Protein AF-R5BMC4-F1 (afdb_monomer)

Mean predicted aligned error: 9.0 Å

pLDDT: mean 84.29, std 10.19, range [56.25, 96.31]

Foldseek 3Di:
DCCVQQVQVVVVHDPVRVVVVVVVVCVVCVVCLVLLLVLVVLLVDDSVVRSVCQCVVQVVVCVCCCRVVSHNDRDGDDNLVSNCLRVCVCQVVVDRSVVSVVVVVVVVVVVVVCVVVVVVVVVVVPDDPVNVVVVVVVSVVSVVVVLCVVLQQKDWAFPDDPVRVVVCVVVVNSDDGPPVRGDTDGGDCPDPSNVVVVVVVVVVVVCVVVVD

Radius of gyration: 21.78 Å; Cα contacts (8 Å, |Δi|>4): 155; chains: 1; bounding box: 42×46×70 Å

Secondary structure (DSSP, 8-state):
-HHHHH-TTTTT--HHHHHHHHHHHHHHHTTHHHHHHHHHHHTT--HHHHHHHHHHHHHHHHHHIIIII---------HHHHHIIIIIIIIIT---HHHHHHHHHHHHHHHHHHHHTSHHHHHHHHS-HHHHHHHHHHHHHHHHHHHHHHTTSEEEEE---HHHHHHHHHTTT-----TTTEEEEE--TTSHHHHHHHHHHHHHHHHHHTT-

Sequence (212 aa):
MLEKLFALSERNTTVKGEIIAGLTTFITMAYILFLAPNLLSIAGMDKDAVLIATALGGGIVTIAMGLLVNYPICLAPGVGLLAFYTFTVVLGMGVAWQTALGAVFISGIVFLILTLTTVRQHIVEGIPASMKIAITVGIGLFITIIGLKLSGLMAITLSLSPDSLAQVIATKGHSTPGSSETILTLGNLMDPQVALALFGLVFTALLMARNV

Structure (mmCIF, N/CA/C/O backbone):
data_AF-R5BMC4-F1
#
_entry.id   AF-R5BMC4-F1
#
loop_
_atom_site.group_PDB
_atom_site.id
_atom_site.type_symbol
_atom_site.label_atom_id
_atom_site.label_alt_id
_atom_site.label_comp_id
_atom_site.label_asym_id
_atom_site.label_entity_id
_atom_site.label_seq_id
_atom_site.pdbx_PDB_ins_code
_atom_site.Cartn_x
_atom_site.Cartn_y
_atom_site.Cartn_z
_atom_site.occupancy
_atom_site.B_iso_or_equiv
_atom_site.auth_seq_id
_atom_site.auth_comp_id
_atom_site.auth_asym_id
_atom_site.auth_atom_id
_atom_site.pdbx_PDB_model_num
ATOM 1 N N . MET A 1 1 ? -8.501 -1.449 34.484 1.00 61.66 1 MET A N 1
ATOM 2 C CA . MET A 1 1 ? -7.926 -0.505 33.497 1.00 61.66 1 MET A CA 1
ATOM 3 C C . MET A 1 1 ? -8.382 -0.846 32.086 1.00 61.66 1 MET A C 1
ATOM 5 O O . MET A 1 1 ? -9.006 0.010 31.484 1.00 61.66 1 MET A O 1
ATOM 9 N N . LEU A 1 2 ? -8.180 -2.082 31.606 1.00 66.12 2 LEU A N 1
ATOM 10 C CA . LEU A 1 2 ? -8.664 -2.530 30.287 1.00 66.12 2 LEU A CA 1
ATOM 11 C C . LEU A 1 2 ? -10.185 -2.373 30.104 1.00 66.12 2 LEU A C 1
ATOM 13 O O . LEU A 1 2 ? -10.609 -1.820 29.101 1.00 66.12 2 LEU A O 1
ATOM 17 N N . GLU A 1 3 ? -10.989 -2.732 31.109 1.00 70.94 3 GLU A N 1
ATOM 18 C CA . GLU A 1 3 ? -12.453 -2.568 31.053 1.00 70.94 3 GLU A CA 1
ATOM 19 C C . GLU A 1 3 ? -12.905 -1.105 30.912 1.00 70.94 3 GLU A C 1
ATOM 21 O O . GLU A 1 3 ? -13.822 -0.806 30.162 1.00 70.94 3 GLU A O 1
ATOM 26 N N . LYS A 1 4 ? -12.220 -0.172 31.587 1.00 63.09 4 LYS A N 1
ATOM 27 C CA . LYS A 1 4 ? -12.536 1.266 31.528 1.00 63.09 4 LYS A CA 1
ATOM 28 C C . LYS A 1 4 ? -12.065 1.936 30.235 1.00 63.09 4 LYS A C 1
ATOM 30 O O . LYS A 1 4 ? -12.617 2.964 29.870 1.00 63.09 4 LYS A O 1
ATOM 35 N N . LEU A 1 5 ? -11.023 1.400 29.595 1.00 68.94 5 LEU A N 1
ATOM 36 C CA . LEU A 1 5 ? -10.460 1.954 28.362 1.00 68.94 5 LEU A CA 1
ATOM 37 C C . LEU A 1 5 ? -11.132 1.376 27.115 1.00 68.94 5 LEU A C 1
ATOM 39 O O . LEU A 1 5 ? -11.405 2.127 26.191 1.00 68.94 5 LEU A O 1
ATOM 43 N N . PHE A 1 6 ? -11.423 0.074 27.099 1.00 73.62 6 PHE A N 1
ATOM 44 C CA . PHE A 1 6 ? -11.903 -0.641 25.912 1.00 73.62 6 PHE A CA 1
ATOM 45 C C . PHE A 1 6 ? -13.365 -1.094 25.995 1.00 73.62 6 PHE A C 1
ATOM 47 O O . PHE A 1 6 ? -13.904 -1.528 24.980 1.00 73.62 6 PHE A O 1
ATOM 54 N N . ALA A 1 7 ? -14.010 -0.979 27.164 1.00 77.12 7 ALA A N 1
ATOM 55 C CA . ALA A 1 7 ? -15.401 -1.385 27.389 1.00 77.12 7 ALA A CA 1
ATOM 56 C C . ALA A 1 7 ? -15.689 -2.821 26.896 1.00 77.12 7 ALA A C 1
ATOM 58 O O . ALA A 1 7 ? -16.618 -3.063 26.125 1.00 77.12 7 ALA A O 1
ATOM 59 N N . LEU A 1 8 ? -14.848 -3.782 27.298 1.00 75.00 8 LEU A N 1
ATOM 60 C CA . LEU A 1 8 ? -14.864 -5.149 26.759 1.00 75.00 8 LEU A CA 1
ATOM 61 C C . LEU A 1 8 ? -16.186 -5.878 27.044 1.00 75.00 8 LEU A C 1
ATOM 63 O O . LEU A 1 8 ? -16.678 -6.592 26.170 1.00 75.00 8 LEU A O 1
ATOM 67 N N . SER A 1 9 ? -16.796 -5.659 28.214 1.00 70.06 9 SER A N 1
ATOM 68 C CA . SER A 1 9 ? -18.098 -6.251 28.557 1.00 70.06 9 SER A CA 1
ATOM 69 C C . SER A 1 9 ? -19.235 -5.652 27.728 1.00 70.06 9 SER A C 1
ATOM 71 O O . SER A 1 9 ? -20.116 -6.386 27.294 1.00 70.06 9 SER A O 1
ATOM 73 N N . GLU A 1 10 ? -19.199 -4.345 27.438 1.00 75.75 10 GLU A N 1
ATOM 74 C CA . GLU A 1 10 ? -20.178 -3.697 26.543 1.00 75.75 10 GLU A CA 1
ATOM 75 C C . GLU A 1 10 ? -20.034 -4.192 25.098 1.00 75.75 10 GLU A C 1
ATOM 77 O O . GLU A 1 10 ? -21.015 -4.320 24.367 1.00 75.75 10 GLU A O 1
ATOM 82 N N . ARG A 1 11 ? -18.804 -4.530 24.699 1.00 79.88 11 ARG A N 1
ATOM 83 C CA . ARG A 1 11 ? -18.473 -5.101 23.389 1.00 79.88 11 ARG A CA 1
ATOM 84 C C . ARG A 1 11 ? -18.608 -6.633 23.336 1.00 79.88 11 ARG A C 1
ATOM 86 O O . ARG A 1 11 ? -18.286 -7.219 22.307 1.00 79.88 11 ARG A O 1
ATOM 93 N N . ASN A 1 12 ? -19.102 -7.277 24.402 1.00 80.00 12 ASN A N 1
ATOM 94 C CA . ASN A 1 12 ? -19.286 -8.734 24.520 1.00 80.00 12 ASN A CA 1
ATOM 95 C C . ASN A 1 12 ? -18.035 -9.559 24.144 1.00 80.00 12 ASN A C 1
ATOM 97 O O . ASN A 1 12 ? -18.133 -10.610 23.510 1.00 80.00 12 ASN A O 1
ATOM 101 N N . THR A 1 13 ? -16.847 -9.084 24.521 1.00 82.00 13 THR A N 1
ATOM 102 C CA . THR A 1 13 ? -15.555 -9.673 24.135 1.00 82.00 13 THR A CA 1
ATOM 103 C C . THR A 1 13 ? -14.702 -10.041 25.355 1.00 82.00 13 THR A C 1
ATOM 105 O O . THR A 1 13 ? -14.953 -9.619 26.483 1.00 82.00 13 THR A O 1
ATOM 108 N N . THR A 1 14 ? -13.694 -10.891 25.143 1.00 86.31 14 THR A N 1
ATOM 109 C CA . THR A 1 14 ? -12.745 -11.331 26.174 1.00 86.31 14 THR A CA 1
ATOM 11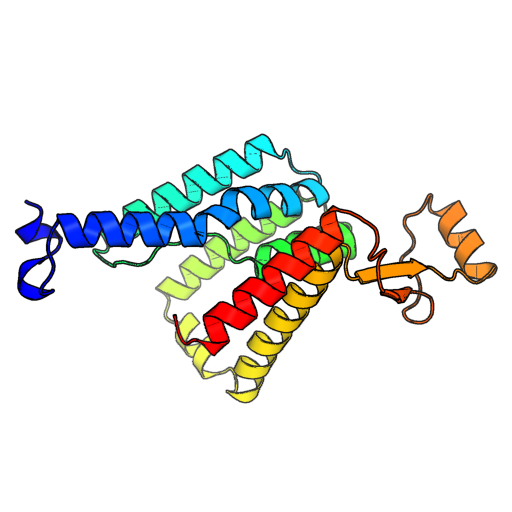0 C C . THR A 1 14 ? -11.325 -10.946 25.784 1.00 86.31 14 THR A C 1
ATOM 112 O O . THR A 1 14 ? -10.976 -10.951 24.607 1.00 86.31 14 THR A O 1
ATOM 115 N N . VAL A 1 15 ? -10.457 -10.709 26.773 1.00 85.00 15 VAL A N 1
ATOM 116 C CA . VAL A 1 15 ? -9.037 -10.377 26.535 1.00 85.00 15 VAL A CA 1
ATOM 117 C C . VAL A 1 15 ? -8.346 -11.422 25.649 1.00 85.00 15 VAL A C 1
ATOM 119 O O . VAL A 1 15 ? -7.587 -11.073 24.751 1.00 85.00 15 VAL A O 1
ATOM 122 N N . LYS A 1 16 ? -8.639 -12.713 25.859 1.00 87.44 16 LYS A N 1
ATOM 123 C CA . LYS A 1 16 ? -8.107 -13.796 25.019 1.00 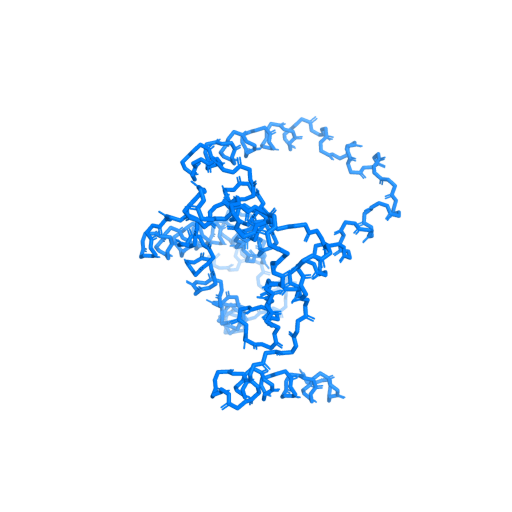87.44 16 LYS A CA 1
ATOM 124 C C . LYS A 1 16 ? -8.605 -13.687 23.573 1.00 87.44 16 LYS A C 1
ATOM 126 O O . LYS A 1 16 ? -7.817 -13.894 22.656 1.00 87.44 16 LYS A O 1
ATOM 131 N N . GLY A 1 17 ? -9.886 -13.366 23.381 1.00 85.75 17 GLY A N 1
ATOM 132 C CA . GLY A 1 17 ? -10.484 -13.150 22.064 1.00 85.75 17 GLY A CA 1
ATOM 133 C C . GLY A 1 17 ? -9.827 -11.993 21.314 1.00 85.75 17 GLY A C 1
ATOM 134 O O . GLY A 1 17 ? -9.409 -12.180 20.177 1.00 85.75 17 GLY A O 1
ATOM 135 N N . GLU A 1 18 ? -9.635 -10.851 21.975 1.00 87.44 18 GLU A N 1
ATOM 136 C CA . GLU A 1 18 ? -8.975 -9.673 21.390 1.00 87.44 18 GLU A CA 1
ATOM 137 C C . GLU A 1 18 ? -7.514 -9.939 21.007 1.00 87.44 18 GLU A C 1
ATOM 139 O O . GLU A 1 18 ? -7.069 -9.526 19.940 1.00 87.44 18 GLU A O 1
ATOM 144 N N . ILE A 1 19 ? -6.761 -10.674 21.834 1.00 88.31 19 ILE A N 1
ATOM 145 C CA . ILE A 1 19 ? -5.374 -11.044 21.506 1.00 88.31 19 ILE A CA 1
ATOM 146 C C . ILE A 1 19 ? -5.332 -11.926 20.254 1.00 88.31 19 ILE A C 1
ATOM 148 O O . ILE A 1 19 ? -4.501 -11.704 19.375 1.00 88.31 19 ILE A O 1
ATOM 152 N N . ILE A 1 20 ? -6.227 -12.915 20.159 1.00 89.88 20 ILE A N 1
ATOM 153 C CA . ILE A 1 20 ? -6.303 -13.791 18.985 1.00 89.88 20 ILE A CA 1
ATOM 154 C C . ILE A 1 20 ? -6.724 -12.982 17.756 1.00 89.88 20 ILE A C 1
ATOM 156 O O . ILE A 1 20 ? -6.064 -13.082 16.729 1.00 89.88 20 ILE A O 1
ATOM 160 N N . ALA A 1 21 ? -7.749 -12.135 17.863 1.00 87.69 21 ALA A N 1
ATOM 161 C CA . ALA A 1 21 ? -8.206 -11.279 16.770 1.00 87.69 21 ALA A CA 1
ATOM 162 C C . ALA A 1 21 ? -7.105 -10.321 16.286 1.00 87.69 21 ALA A C 1
ATOM 164 O O . ALA A 1 21 ? -6.894 -10.173 15.081 1.00 87.69 21 ALA A O 1
ATOM 165 N N . GLY A 1 22 ? -6.354 -9.721 17.213 1.00 89.25 22 GLY A N 1
ATOM 166 C CA . GLY A 1 22 ? -5.206 -8.873 16.906 1.00 89.25 22 GLY A CA 1
ATOM 167 C C . GLY A 1 22 ? -4.087 -9.639 16.202 1.00 89.25 22 GLY A C 1
ATOM 168 O O . GLY A 1 22 ? -3.575 -9.173 15.186 1.00 89.25 22 GLY A O 1
ATOM 169 N N . LEU A 1 23 ? -3.747 -10.841 16.679 1.00 90.69 23 LEU A N 1
ATOM 170 C CA . LEU A 1 23 ? -2.735 -11.691 16.047 1.00 90.69 23 LEU A CA 1
ATOM 171 C C . LEU A 1 23 ? -3.168 -12.148 14.649 1.00 90.69 23 LEU A C 1
ATOM 173 O O . LEU A 1 23 ? -2.377 -12.078 13.711 1.00 90.69 23 LEU A O 1
ATOM 177 N N . THR A 1 24 ? -4.423 -12.570 14.489 1.00 90.62 24 THR A N 1
ATOM 178 C CA . THR A 1 24 ? -4.997 -12.920 13.186 1.00 90.62 24 THR A CA 1
ATOM 179 C C . THR A 1 24 ? -4.920 -11.728 12.239 1.00 90.62 24 THR A C 1
ATOM 181 O O . THR A 1 24 ? -4.408 -11.866 11.135 1.00 90.62 24 THR A O 1
ATOM 184 N N . THR A 1 25 ? -5.341 -10.540 12.678 1.00 90.06 25 THR A N 1
ATOM 185 C CA . THR A 1 25 ? -5.291 -9.321 11.856 1.00 90.06 25 THR A CA 1
ATOM 186 C C . THR A 1 25 ? -3.857 -8.960 11.468 1.00 90.06 25 THR A C 1
ATOM 188 O O . THR A 1 25 ? -3.592 -8.647 10.306 1.00 90.06 25 THR A O 1
ATOM 191 N N . PHE A 1 26 ? -2.914 -9.072 12.408 1.00 90.81 26 PHE A N 1
ATOM 192 C CA . PHE A 1 26 ? -1.496 -8.853 12.144 1.00 90.81 26 PHE A CA 1
ATOM 193 C C . PHE A 1 26 ? -0.971 -9.802 11.065 1.00 90.81 26 PHE A C 1
ATOM 195 O O . PHE A 1 26 ? -0.386 -9.334 10.093 1.00 90.81 26 PHE A O 1
ATOM 202 N N . ILE A 1 27 ? -1.215 -11.110 11.189 1.00 89.88 27 ILE A N 1
ATOM 203 C CA . ILE A 1 27 ? -0.754 -12.106 10.210 1.00 89.88 27 ILE A CA 1
ATOM 204 C C . ILE A 1 27 ? -1.353 -11.823 8.826 1.00 89.88 27 ILE A C 1
ATOM 206 O O . ILE A 1 27 ? -0.629 -11.847 7.832 1.00 89.88 27 ILE A O 1
ATOM 210 N N . THR A 1 28 ? -2.641 -11.478 8.757 1.00 88.25 28 THR A N 1
ATOM 211 C CA . THR A 1 28 ? -3.327 -11.155 7.496 1.00 88.25 28 THR A CA 1
ATOM 212 C C . THR A 1 28 ? -2.744 -9.918 6.811 1.00 88.25 28 THR A C 1
ATOM 214 O O . THR A 1 28 ? -2.729 -9.843 5.585 1.00 88.25 28 THR A O 1
ATOM 217 N N . MET A 1 29 ? -2.237 -8.946 7.574 1.00 89.62 29 MET A N 1
ATOM 218 C CA . MET A 1 29 ? -1.649 -7.714 7.034 1.00 89.62 29 MET A CA 1
ATOM 219 C C . MET A 1 29 ? -0.125 -7.766 6.888 1.00 89.62 29 MET A C 1
ATOM 221 O O . MET A 1 29 ? 0.434 -6.949 6.158 1.00 89.62 29 MET A O 1
ATOM 225 N N . ALA A 1 30 ? 0.556 -8.719 7.531 1.00 89.81 30 ALA A N 1
ATOM 226 C CA . ALA A 1 30 ? 2.016 -8.791 7.601 1.00 89.81 30 ALA A CA 1
ATOM 227 C C . ALA A 1 30 ? 2.694 -8.870 6.224 1.00 89.81 30 ALA A C 1
ATOM 229 O O . ALA A 1 30 ? 3.851 -8.472 6.094 1.00 89.81 30 ALA A O 1
ATOM 230 N N . TYR A 1 31 ? 1.980 -9.299 5.175 1.00 89.00 31 TYR A N 1
ATOM 231 C CA . TYR A 1 31 ? 2.495 -9.282 3.802 1.00 89.00 31 TYR A CA 1
ATOM 232 C C . TYR A 1 31 ? 2.976 -7.887 3.364 1.00 89.00 31 TYR A C 1
ATOM 234 O O . TYR A 1 31 ? 3.899 -7.791 2.552 1.00 89.00 31 TYR A O 1
ATOM 242 N N . ILE A 1 32 ? 2.407 -6.802 3.914 1.00 90.44 32 ILE A N 1
ATOM 243 C CA . ILE A 1 32 ? 2.809 -5.429 3.581 1.00 90.44 32 ILE A CA 1
ATOM 244 C C . ILE A 1 32 ? 4.267 -5.148 3.954 1.00 90.44 32 ILE A C 1
ATOM 246 O O . ILE A 1 32 ? 4.930 -4.369 3.270 1.00 90.44 32 ILE A O 1
ATOM 250 N N . LEU A 1 33 ? 4.785 -5.829 4.983 1.00 91.75 33 LEU A N 1
ATOM 251 C CA . LEU A 1 33 ? 6.178 -5.720 5.413 1.00 91.75 33 LEU A CA 1
ATOM 252 C C . LEU A 1 33 ? 7.141 -6.237 4.344 1.00 91.75 33 LEU A C 1
ATOM 254 O O . LEU A 1 33 ? 8.271 -5.782 4.281 1.00 91.75 33 LEU A O 1
ATOM 258 N N . PHE A 1 34 ? 6.700 -7.134 3.463 1.00 89.62 34 PHE A N 1
ATOM 259 C CA . PHE A 1 34 ? 7.508 -7.617 2.343 1.00 89.62 34 PHE A CA 1
ATOM 260 C C . PHE A 1 34 ? 7.175 -6.885 1.043 1.00 89.62 34 PHE A C 1
ATOM 262 O O . PHE A 1 34 ? 8.067 -6.582 0.249 1.00 89.62 34 PHE A O 1
ATOM 269 N N . LEU A 1 35 ? 5.897 -6.569 0.830 1.00 89.44 35 LEU A N 1
ATOM 270 C CA . LEU A 1 35 ? 5.434 -5.922 -0.390 1.00 89.44 35 LEU A CA 1
ATOM 271 C C . LEU A 1 35 ? 5.946 -4.485 -0.519 1.00 89.44 35 LEU A C 1
ATOM 273 O O . LEU A 1 35 ? 6.435 -4.119 -1.586 1.00 89.44 35 LEU A O 1
ATOM 277 N N . ALA A 1 36 ? 5.861 -3.676 0.542 1.00 92.56 36 ALA A N 1
ATOM 278 C CA . ALA A 1 36 ? 6.273 -2.276 0.474 1.00 92.56 36 ALA A CA 1
ATOM 279 C C . ALA A 1 36 ? 7.773 -2.119 0.158 1.00 92.56 36 ALA A C 1
ATOM 281 O O . ALA A 1 36 ? 8.083 -1.392 -0.789 1.00 92.56 36 ALA A O 1
ATOM 282 N N . PRO A 1 37 ? 8.703 -2.842 0.819 1.00 93.44 37 PRO A N 1
ATOM 283 C CA . PRO A 1 37 ? 10.115 -2.798 0.448 1.00 93.44 37 PRO A CA 1
ATOM 284 C C . PRO A 1 37 ? 10.390 -3.282 -0.973 1.00 93.44 37 PRO A C 1
ATOM 286 O O . PRO A 1 37 ? 11.221 -2.693 -1.651 1.00 93.44 37 PRO A O 1
ATOM 289 N N . ASN A 1 38 ? 9.691 -4.319 -1.449 1.00 90.44 38 ASN A N 1
ATOM 290 C CA . ASN A 1 38 ? 9.865 -4.820 -2.816 1.00 90.44 38 ASN A CA 1
ATOM 291 C C . ASN A 1 38 ? 9.394 -3.819 -3.882 1.00 90.44 38 ASN A C 1
ATOM 293 O O . ASN A 1 38 ? 9.987 -3.755 -4.952 1.00 90.44 38 ASN A O 1
ATOM 297 N N . LEU A 1 39 ? 8.338 -3.048 -3.611 1.00 90.31 39 LEU A N 1
ATOM 298 C CA . LEU A 1 39 ? 7.843 -2.030 -4.541 1.00 90.31 39 LEU A CA 1
ATOM 299 C C . LEU A 1 39 ? 8.671 -0.747 -4.493 1.00 90.31 39 LEU A C 1
ATOM 301 O O . LEU A 1 39 ? 8.969 -0.165 -5.530 1.00 90.31 39 LEU A O 1
ATOM 305 N N . LEU A 1 40 ? 9.030 -0.275 -3.303 1.00 93.00 40 LEU A N 1
ATOM 306 C CA . LEU A 1 40 ? 9.740 0.994 -3.150 1.00 93.00 40 LEU A CA 1
ATOM 307 C C . LEU A 1 40 ? 11.238 0.873 -3.468 1.00 93.00 40 LEU A C 1
ATOM 309 O O . LEU A 1 40 ? 11.845 1.852 -3.897 1.00 93.00 40 LEU A O 1
ATOM 313 N N . SER A 1 41 ? 11.834 -0.319 -3.360 1.00 93.50 41 SER A N 1
ATOM 314 C CA . SER A 1 41 ? 13.217 -0.530 -3.807 1.00 93.50 41 SER A CA 1
ATOM 315 C C . SER A 1 41 ? 13.380 -0.397 -5.320 1.00 93.50 41 SER A C 1
ATOM 317 O O . SER A 1 41 ? 14.408 0.089 -5.782 1.00 93.50 41 SER A O 1
ATOM 319 N N . ILE A 1 42 ? 12.342 -0.730 -6.096 1.00 89.94 42 ILE A N 1
ATOM 320 C CA . ILE A 1 42 ? 12.304 -0.506 -7.549 1.00 89.94 42 ILE A CA 1
ATOM 321 C C . ILE A 1 42 ? 12.382 0.996 -7.875 1.00 89.94 42 ILE A C 1
ATOM 323 O O . ILE A 1 42 ? 12.976 1.379 -8.879 1.00 89.94 42 ILE A O 1
ATOM 327 N N . ALA A 1 43 ? 11.835 1.856 -7.009 1.00 90.00 43 ALA A N 1
ATOM 328 C CA . ALA A 1 43 ? 11.957 3.312 -7.113 1.00 90.00 43 ALA A CA 1
ATOM 329 C C . ALA A 1 43 ? 13.344 3.842 -6.677 1.00 90.00 43 ALA A C 1
ATOM 331 O O . ALA A 1 43 ? 13.597 5.043 -6.771 1.00 90.00 43 ALA A O 1
ATOM 332 N N . GLY A 1 44 ? 14.243 2.973 -6.202 1.00 90.50 44 GLY A N 1
ATOM 333 C CA . GLY A 1 44 ? 15.594 3.325 -5.757 1.00 90.50 44 GLY A CA 1
ATOM 334 C C . GLY A 1 44 ? 15.735 3.576 -4.252 1.00 90.50 44 GLY A C 1
ATOM 335 O O . GLY A 1 44 ? 16.735 4.161 -3.835 1.00 90.50 44 GLY A O 1
ATOM 336 N N . MET A 1 45 ? 14.756 3.172 -3.433 1.00 94.62 45 MET A N 1
ATOM 337 C CA . MET A 1 45 ? 14.839 3.266 -1.970 1.00 94.62 45 MET A CA 1
ATOM 338 C C . MET A 1 45 ? 15.568 2.060 -1.360 1.00 94.62 45 MET A C 1
ATOM 340 O O . MET A 1 45 ? 15.501 0.946 -1.880 1.00 94.62 45 MET A O 1
ATOM 344 N N . ASP A 1 46 ? 16.228 2.262 -0.219 1.00 96.06 46 ASP A N 1
ATOM 345 C CA . ASP A 1 46 ? 16.841 1.162 0.527 1.00 96.06 46 ASP A CA 1
ATOM 346 C C . ASP A 1 46 ? 15.772 0.224 1.113 1.00 96.06 46 ASP A C 1
ATOM 348 O O . ASP A 1 46 ? 14.806 0.662 1.748 1.00 96.06 46 ASP A O 1
ATOM 352 N N . LYS A 1 47 ? 15.936 -1.080 0.882 1.00 94.19 47 LYS A N 1
ATOM 353 C CA . LYS A 1 47 ? 14.922 -2.084 1.220 1.00 94.19 47 LYS A CA 1
ATOM 354 C C . LYS A 1 47 ? 14.756 -2.235 2.734 1.00 94.19 47 LYS A C 1
ATOM 356 O O . LYS A 1 47 ? 13.624 -2.327 3.215 1.00 94.19 47 LYS A O 1
ATOM 361 N N . ASP A 1 48 ? 15.858 -2.220 3.477 1.00 95.06 48 ASP A N 1
ATOM 362 C CA . ASP A 1 48 ? 15.848 -2.410 4.928 1.00 95.06 48 ASP A CA 1
ATOM 363 C C . ASP A 1 48 ? 15.294 -1.167 5.634 1.00 95.06 48 ASP A C 1
ATOM 365 O O . ASP A 1 48 ? 14.457 -1.273 6.535 1.00 95.06 48 ASP A O 1
ATOM 369 N N . ALA A 1 49 ? 15.655 0.026 5.157 1.00 94.88 49 ALA A N 1
ATOM 370 C CA . ALA A 1 49 ? 15.095 1.284 5.632 1.00 94.88 49 ALA A CA 1
ATOM 371 C C . ALA A 1 49 ? 13.576 1.354 5.414 1.00 94.88 49 ALA A C 1
ATOM 373 O O . ALA A 1 49 ? 12.841 1.736 6.327 1.00 94.88 49 ALA A O 1
ATOM 374 N N . VAL A 1 50 ? 13.080 0.948 4.237 1.00 94.94 50 VAL A N 1
ATOM 375 C CA . VAL A 1 50 ? 11.635 0.916 3.949 1.00 94.94 50 VAL A CA 1
ATOM 376 C C . VAL A 1 50 ? 10.908 -0.095 4.833 1.00 94.94 50 VAL A C 1
ATOM 378 O O . VAL A 1 50 ? 9.812 0.204 5.315 1.00 94.94 50 VAL A O 1
ATOM 381 N N . LEU A 1 51 ? 11.494 -1.273 5.068 1.00 95.19 51 LEU A N 1
ATOM 382 C CA . LEU A 1 51 ? 10.924 -2.288 5.957 1.00 95.19 51 LEU A CA 1
ATOM 383 C C . LEU A 1 51 ? 10.731 -1.720 7.365 1.00 95.19 51 LEU A C 1
ATOM 385 O O . LEU A 1 51 ? 9.626 -1.772 7.908 1.00 95.19 51 LEU A O 1
ATOM 389 N N . ILE A 1 52 ? 11.790 -1.132 7.926 1.00 95.31 52 ILE A N 1
ATOM 390 C CA . ILE A 1 52 ? 11.773 -0.548 9.270 1.00 95.31 52 ILE A CA 1
ATOM 391 C C . ILE A 1 52 ? 10.776 0.614 9.334 1.00 95.31 52 ILE A C 1
ATOM 393 O O . ILE A 1 52 ? 9.957 0.666 10.252 1.00 95.31 52 ILE A O 1
ATOM 397 N N . ALA A 1 53 ? 10.781 1.510 8.343 1.00 93.88 53 ALA A N 1
ATOM 398 C CA . ALA A 1 53 ? 9.852 2.637 8.284 1.00 93.88 53 ALA A CA 1
ATOM 399 C C . ALA A 1 53 ? 8.386 2.183 8.195 1.00 93.88 53 ALA A C 1
ATOM 401 O O . ALA A 1 53 ? 7.522 2.749 8.864 1.00 93.88 53 ALA A O 1
ATOM 402 N N . THR A 1 54 ? 8.101 1.135 7.418 1.00 93.06 54 THR A N 1
ATOM 403 C CA . THR A 1 54 ? 6.750 0.572 7.273 1.00 93.06 54 THR A CA 1
ATOM 404 C C . THR A 1 54 ? 6.286 -0.091 8.567 1.00 93.06 54 THR A C 1
ATOM 406 O O . THR A 1 54 ? 5.167 0.159 9.015 1.00 93.06 54 THR A O 1
ATOM 409 N N . ALA A 1 55 ? 7.149 -0.899 9.192 1.00 93.31 55 ALA A N 1
ATOM 410 C CA . ALA A 1 55 ? 6.845 -1.590 10.441 1.00 93.31 55 ALA A CA 1
ATOM 411 C C . ALA A 1 55 ? 6.614 -0.605 11.595 1.00 93.31 55 ALA A C 1
ATOM 413 O O . ALA A 1 55 ? 5.607 -0.701 12.297 1.00 93.31 55 ALA A O 1
ATOM 414 N N . LEU A 1 56 ? 7.512 0.371 11.766 1.00 94.75 56 LEU A N 1
ATOM 415 C CA . LEU A 1 56 ? 7.394 1.383 12.814 1.00 94.75 56 LEU A CA 1
ATOM 416 C C . LEU A 1 56 ? 6.220 2.325 12.554 1.00 94.75 56 LEU A C 1
ATOM 418 O O . LEU A 1 56 ? 5.418 2.550 13.455 1.00 94.75 56 LEU A O 1
ATOM 422 N N . GLY A 1 57 ? 6.080 2.841 11.332 1.00 93.31 57 GLY A N 1
ATOM 423 C CA . GLY A 1 57 ? 4.996 3.753 10.974 1.00 93.31 57 GLY A CA 1
ATOM 424 C C . GLY A 1 57 ? 3.621 3.106 11.139 1.00 93.31 57 GLY A C 1
ATOM 425 O O . GLY A 1 57 ? 2.771 3.637 11.851 1.00 93.31 57 GLY A O 1
ATOM 426 N N . GLY A 1 58 ? 3.415 1.925 10.545 1.00 91.94 58 GLY A N 1
ATOM 427 C CA . GLY A 1 58 ? 2.159 1.181 10.666 1.00 91.94 58 GLY A CA 1
ATOM 428 C C . GLY A 1 58 ? 1.879 0.725 12.098 1.00 91.94 58 GLY A C 1
ATOM 429 O O . GLY A 1 58 ? 0.749 0.844 12.574 1.00 91.94 58 GLY A O 1
ATOM 430 N N . GLY A 1 59 ? 2.911 0.269 12.815 1.00 92.25 59 GLY A N 1
ATOM 431 C CA . GLY A 1 59 ? 2.811 -0.150 14.211 1.00 92.25 59 GLY A CA 1
ATOM 432 C C . GLY A 1 59 ? 2.403 0.994 15.137 1.00 92.25 59 GLY A C 1
ATOM 433 O O . GLY A 1 59 ? 1.414 0.870 15.854 1.00 92.25 59 GLY A O 1
ATOM 434 N N . ILE A 1 60 ? 3.102 2.131 15.083 1.00 94.12 60 ILE A N 1
ATOM 435 C CA . ILE A 1 60 ? 2.805 3.307 15.916 1.00 94.12 60 ILE A CA 1
ATOM 436 C C . ILE A 1 60 ? 1.396 3.828 15.633 1.00 94.12 60 ILE A C 1
ATOM 438 O O . ILE A 1 60 ? 0.642 4.087 16.568 1.00 94.12 60 ILE A O 1
ATOM 442 N N . VAL A 1 61 ? 1.014 3.951 14.359 1.00 91.94 61 VAL A N 1
ATOM 443 C CA . VAL A 1 61 ? -0.309 4.465 13.976 1.00 91.94 61 VAL A CA 1
ATOM 444 C C . VAL A 1 61 ? -1.426 3.497 14.384 1.00 91.94 61 VAL A C 1
ATOM 446 O O . VAL A 1 61 ? -2.458 3.930 14.893 1.00 91.94 61 VAL A O 1
ATOM 449 N N . THR A 1 62 ? -1.216 2.187 14.233 1.00 91.81 62 THR A N 1
ATOM 450 C CA . THR A 1 62 ? -2.179 1.165 14.675 1.00 91.81 62 THR A CA 1
ATOM 451 C C . THR A 1 62 ? -2.317 1.140 16.201 1.00 91.81 62 THR A C 1
ATOM 453 O O . THR A 1 62 ? -3.432 1.087 16.719 1.00 91.81 62 THR A O 1
ATOM 456 N N . ILE A 1 63 ? -1.208 1.256 16.939 1.00 91.38 63 ILE A N 1
ATOM 457 C CA . ILE A 1 63 ? -1.219 1.366 18.405 1.00 91.38 63 ILE A CA 1
ATOM 458 C C . ILE A 1 63 ? -1.945 2.644 18.842 1.00 91.38 63 ILE A C 1
ATOM 460 O O . ILE A 1 63 ? -2.753 2.600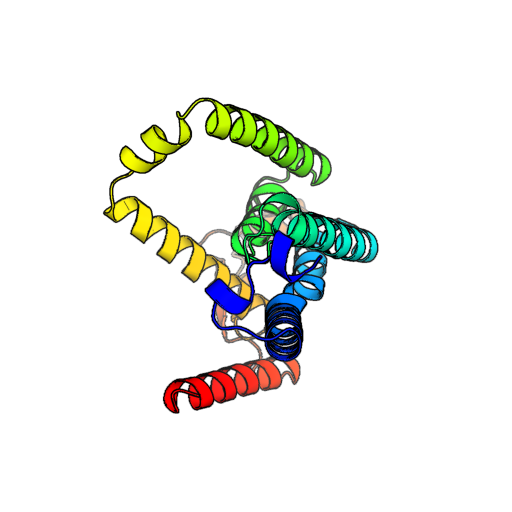 19.768 1.00 91.38 63 ILE A O 1
ATOM 464 N N . ALA A 1 64 ? -1.700 3.770 18.168 1.00 90.62 64 ALA A N 1
ATOM 465 C CA . ALA A 1 64 ? -2.375 5.032 18.448 1.00 90.62 64 ALA A CA 1
ATOM 466 C C . ALA A 1 64 ? -3.893 4.934 18.219 1.00 90.62 64 ALA A C 1
ATOM 468 O O . ALA A 1 64 ? -4.660 5.415 19.052 1.00 90.62 64 ALA A O 1
ATOM 469 N N . MET A 1 65 ? -4.343 4.259 17.155 1.00 89.06 65 MET A N 1
ATOM 470 C CA . MET A 1 65 ? -5.773 4.001 16.933 1.00 89.06 65 MET A CA 1
ATOM 471 C C . MET A 1 65 ? -6.399 3.161 18.048 1.00 89.06 65 MET A C 1
ATOM 473 O O . MET A 1 65 ? -7.488 3.482 18.527 1.00 89.06 65 MET A O 1
ATOM 477 N N . GLY A 1 66 ? -5.691 2.131 18.514 1.00 86.00 66 GLY A N 1
ATOM 478 C CA . GLY A 1 66 ? -6.149 1.303 19.626 1.00 86.00 66 GLY A CA 1
ATOM 479 C C . GLY A 1 66 ? -6.202 2.059 20.956 1.00 86.00 66 GLY A C 1
ATOM 480 O O . GLY A 1 66 ? -7.216 2.019 21.640 1.00 86.00 66 GLY A O 1
ATOM 481 N N . LEU A 1 67 ? -5.134 2.766 21.334 1.00 86.06 67 LEU A N 1
ATOM 482 C CA . LEU A 1 67 ? -5.005 3.363 22.670 1.00 86.06 67 LEU A CA 1
ATOM 483 C C . LEU A 1 67 ? -5.640 4.751 22.807 1.00 86.06 67 LEU A C 1
ATOM 485 O O . LEU A 1 67 ? -6.179 5.059 23.866 1.00 86.06 67 LEU A O 1
ATOM 489 N N . LEU A 1 68 ? -5.549 5.598 21.776 1.00 84.12 68 LEU A N 1
ATOM 490 C CA . LEU A 1 68 ? -6.021 6.988 21.839 1.00 84.12 68 LEU A CA 1
ATOM 491 C C . LEU A 1 68 ? -7.448 7.134 21.315 1.00 84.12 68 LEU A C 1
ATOM 493 O O . LEU A 1 68 ? -8.234 7.886 21.881 1.00 84.12 68 LEU A O 1
ATOM 497 N N . VAL A 1 69 ? -7.773 6.429 20.229 1.00 84.25 69 VAL A N 1
ATOM 498 C CA . VAL A 1 69 ? -9.086 6.523 19.568 1.00 84.25 69 VAL A CA 1
ATOM 499 C C . VAL A 1 69 ? -10.033 5.414 20.043 1.00 84.25 69 VAL A C 1
ATOM 501 O O . VAL A 1 69 ? -11.246 5.548 19.909 1.00 84.25 69 VAL A O 1
ATOM 504 N N . ASN A 1 70 ? -9.501 4.340 20.644 1.00 83.19 70 ASN A N 1
ATOM 505 C CA . ASN A 1 70 ?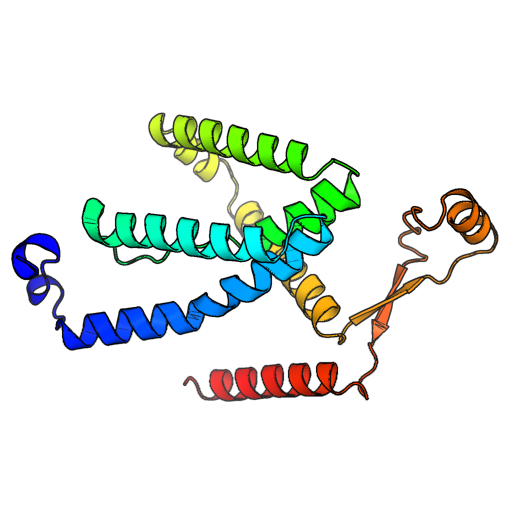 -10.265 3.161 21.067 1.00 83.19 70 ASN A CA 1
ATOM 506 C C . ASN A 1 70 ? -11.087 2.546 19.915 1.00 83.19 70 ASN A C 1
ATOM 508 O O . ASN A 1 70 ? -12.232 2.100 20.085 1.00 83.19 70 ASN A O 1
ATOM 512 N N . TYR A 1 71 ? -10.489 2.541 18.718 1.00 82.38 71 TYR A N 1
ATOM 513 C CA . TYR A 1 71 ? -11.112 2.055 17.493 1.00 82.38 71 TYR A CA 1
ATOM 514 C C . TYR A 1 71 ? -10.318 0.871 16.918 1.00 82.38 71 TYR A C 1
ATOM 516 O O . TYR A 1 71 ? -9.132 1.030 16.619 1.00 82.38 71 TYR A O 1
ATOM 524 N N . PRO A 1 72 ? -10.933 -0.317 16.752 1.00 78.81 72 PRO A N 1
ATOM 525 C CA . PRO A 1 72 ? -10.236 -1.540 16.355 1.00 78.81 72 PRO A CA 1
ATOM 526 C C . PRO A 1 72 ? -9.994 -1.589 14.835 1.00 78.81 72 PRO A C 1
ATOM 528 O O . PRO A 1 72 ? -10.509 -2.457 14.136 1.00 78.81 72 PRO A O 1
ATOM 531 N N . ILE A 1 73 ? -9.223 -0.633 14.307 1.00 83.44 73 ILE A N 1
ATOM 532 C CA . ILE A 1 73 ? -8.743 -0.637 12.918 1.00 83.44 73 ILE A CA 1
ATOM 533 C C . ILE A 1 73 ? -7.220 -0.662 12.900 1.00 83.44 73 ILE A C 1
ATOM 535 O O . ILE A 1 73 ? -6.558 0.204 13.473 1.00 83.44 73 ILE A O 1
ATOM 539 N N . CYS A 1 74 ? -6.674 -1.617 12.150 1.00 86.31 74 CYS A N 1
ATOM 540 C CA . CYS A 1 74 ? -5.272 -1.619 11.766 1.00 86.31 74 CYS A CA 1
ATOM 541 C C . CYS A 1 74 ? -5.045 -0.711 10.557 1.00 86.31 74 CYS A C 1
ATOM 543 O O . CYS A 1 74 ? -5.787 -0.753 9.575 1.00 86.31 74 CYS A O 1
ATOM 545 N N . LEU A 1 75 ? -3.992 0.099 10.627 1.00 88.62 75 LEU A N 1
ATOM 546 C CA . LEU A 1 75 ? -3.633 1.046 9.582 1.00 88.62 75 LEU A CA 1
ATOM 547 C C . LEU A 1 75 ? -2.272 0.680 9.000 1.00 88.62 75 LEU A C 1
ATOM 549 O O . LEU A 1 75 ? -1.275 0.569 9.711 1.00 88.62 75 LEU A O 1
ATOM 553 N N . ALA A 1 76 ? -2.243 0.522 7.682 1.00 87.38 76 ALA A N 1
ATOM 554 C CA . ALA A 1 76 ? -1.040 0.260 6.910 1.00 87.38 76 ALA A CA 1
ATOM 555 C C . ALA A 1 76 ? -1.072 1.057 5.596 1.00 87.38 76 ALA A C 1
ATOM 557 O O . ALA A 1 76 ? -2.141 1.525 5.185 1.00 87.38 76 ALA A O 1
ATOM 558 N N . PRO A 1 77 ? 0.078 1.224 4.921 1.00 86.50 77 PRO A N 1
ATOM 559 C CA . PRO A 1 77 ? 0.127 1.884 3.623 1.00 86.50 77 PRO A CA 1
ATOM 560 C C . PRO A 1 77 ? -0.766 1.186 2.590 1.00 86.50 77 PRO A C 1
ATOM 562 O O . PRO A 1 77 ? -0.749 -0.038 2.455 1.00 86.50 77 PRO A O 1
ATOM 565 N N . GLY A 1 78 ? -1.530 1.974 1.831 1.00 87.38 78 GLY A N 1
ATOM 566 C CA . GLY A 1 78 ? -2.383 1.451 0.767 1.00 87.38 78 GLY A CA 1
ATOM 567 C C . GLY A 1 78 ? -1.559 0.902 -0.399 1.00 87.38 78 GLY A C 1
ATOM 568 O O . GLY A 1 78 ? -0.787 1.636 -1.014 1.00 87.38 78 GLY A O 1
ATOM 569 N N . VAL A 1 79 ? -1.769 -0.369 -0.753 1.00 86.94 79 VAL A N 1
ATOM 570 C CA . VAL A 1 79 ? -1.011 -1.063 -1.813 1.00 86.94 79 VAL A CA 1
ATOM 571 C C . VAL A 1 79 ? -1.079 -0.338 -3.161 1.00 86.94 79 VAL A C 1
ATOM 573 O O . VAL A 1 79 ? -0.058 -0.173 -3.825 1.00 86.94 79 VAL A O 1
ATOM 576 N N . GLY A 1 80 ? -2.260 0.155 -3.546 1.00 86.06 80 GLY A N 1
ATOM 577 C CA . GLY A 1 80 ? -2.437 0.891 -4.802 1.00 86.06 80 GLY A CA 1
ATOM 578 C C . GLY A 1 80 ? -1.636 2.194 -4.862 1.00 86.06 80 GLY A C 1
ATOM 579 O O . GLY A 1 80 ? -1.125 2.550 -5.920 1.00 86.06 80 GLY A O 1
ATOM 580 N N . LEU A 1 81 ? -1.465 2.873 -3.724 1.00 88.62 81 LEU A N 1
ATOM 581 C CA . LEU A 1 81 ? -0.680 4.106 -3.640 1.00 88.62 81 LEU A CA 1
ATOM 582 C C . LEU A 1 81 ? 0.820 3.822 -3.747 1.00 88.62 81 LEU A C 1
ATOM 584 O O . LEU A 1 81 ? 1.516 4.576 -4.415 1.00 88.62 81 LEU A O 1
ATOM 588 N N . LEU A 1 82 ? 1.305 2.723 -3.153 1.00 91.31 82 LEU A N 1
ATOM 589 C CA . LEU A 1 82 ? 2.700 2.282 -3.304 1.00 91.31 82 LEU A CA 1
ATOM 590 C C . LEU A 1 82 ? 3.023 1.979 -4.770 1.00 91.31 82 LEU A C 1
ATOM 592 O O . LEU A 1 82 ? 4.022 2.445 -5.309 1.00 91.31 82 LEU A O 1
ATOM 596 N N . ALA A 1 83 ? 2.135 1.237 -5.428 1.00 87.56 83 ALA A N 1
ATOM 597 C CA . ALA A 1 83 ? 2.232 0.919 -6.843 1.00 87.56 83 ALA A CA 1
ATOM 598 C C . ALA A 1 83 ? 2.221 2.171 -7.736 1.00 87.56 83 ALA A C 1
ATOM 600 O O . ALA A 1 83 ? 3.076 2.321 -8.609 1.00 87.56 83 ALA A O 1
ATOM 601 N N . PHE A 1 84 ? 1.270 3.082 -7.512 1.00 87.44 84 PHE A N 1
ATOM 602 C CA . PHE A 1 84 ? 1.178 4.338 -8.256 1.00 87.44 84 PHE A CA 1
ATOM 603 C C . PHE A 1 84 ? 2.435 5.194 -8.058 1.00 87.44 84 PHE A C 1
ATOM 605 O O . PHE A 1 84 ? 3.019 5.678 -9.028 1.00 87.44 84 PHE A O 1
ATOM 612 N N . TYR A 1 85 ? 2.894 5.322 -6.813 1.00 92.12 85 TYR A N 1
ATOM 613 C CA . TYR A 1 85 ? 4.108 6.051 -6.465 1.00 92.12 85 TYR A CA 1
ATOM 614 C C . TYR A 1 85 ? 5.332 5.505 -7.214 1.00 92.12 85 TYR A C 1
ATOM 616 O O . TYR A 1 85 ? 6.004 6.259 -7.916 1.00 92.12 85 TYR A O 1
ATOM 624 N N . THR A 1 86 ? 5.591 4.197 -7.132 1.00 90.62 86 THR A N 1
ATOM 625 C CA . THR A 1 86 ? 6.757 3.579 -7.778 1.00 90.62 86 THR A CA 1
ATOM 626 C C . THR A 1 86 ? 6.664 3.658 -9.299 1.00 90.62 86 THR A C 1
ATOM 628 O O . THR A 1 86 ? 7.557 4.195 -9.951 1.00 90.62 86 THR A O 1
ATOM 631 N N . PHE A 1 87 ? 5.600 3.106 -9.885 1.00 86.56 87 PHE A N 1
ATOM 632 C CA . PHE A 1 87 ? 5.564 2.856 -11.326 1.00 86.56 87 PHE A CA 1
ATOM 633 C C . PHE A 1 87 ? 5.129 4.074 -12.133 1.00 86.56 87 PHE A C 1
ATOM 635 O O . PHE A 1 87 ? 5.593 4.250 -13.254 1.00 86.56 87 PHE A O 1
ATOM 642 N N . THR A 1 88 ? 4.251 4.919 -11.587 1.00 86.81 88 THR A N 1
ATOM 643 C CA . THR A 1 88 ? 3.754 6.096 -12.313 1.00 86.81 88 THR A CA 1
ATOM 644 C C . THR A 1 88 ? 4.594 7.325 -12.008 1.00 86.81 88 THR A C 1
ATOM 646 O O . THR A 1 88 ? 5.119 7.938 -12.929 1.00 86.81 88 THR A O 1
ATOM 649 N N . VAL A 1 89 ? 4.758 7.680 -10.731 1.00 90.44 89 VAL A N 1
ATOM 650 C CA . VAL A 1 89 ? 5.406 8.949 -10.361 1.00 90.44 89 VAL A CA 1
ATOM 651 C C . VAL A 1 89 ? 6.923 8.868 -10.505 1.00 90.44 89 VAL A C 1
ATOM 653 O O . VAL A 1 89 ? 7.517 9.702 -11.182 1.00 90.44 89 VAL A O 1
ATOM 656 N N . VAL A 1 90 ? 7.562 7.873 -9.889 1.00 92.38 90 VAL A N 1
ATOM 657 C CA . VAL A 1 90 ? 9.028 7.789 -9.908 1.00 92.38 90 VAL A CA 1
ATOM 658 C C . VAL A 1 90 ? 9.525 7.295 -11.261 1.00 92.38 90 VAL A C 1
ATOM 660 O O . VAL A 1 90 ? 10.270 7.997 -11.939 1.00 92.38 90 VAL A O 1
ATOM 663 N N . LEU A 1 91 ? 9.083 6.109 -11.685 1.00 87.06 91 LEU A N 1
ATOM 664 C CA . LEU A 1 91 ? 9.551 5.518 -12.938 1.00 87.06 91 LEU A CA 1
ATOM 665 C C . LEU A 1 91 ? 8.913 6.160 -14.173 1.00 87.06 91 LEU A C 1
ATOM 667 O O . LEU A 1 91 ? 9.623 6.508 -15.111 1.00 87.06 91 LEU A O 1
ATOM 671 N N . GLY A 1 92 ? 7.588 6.324 -14.181 1.00 84.56 92 GLY A N 1
ATOM 672 C CA . GLY A 1 92 ? 6.859 6.819 -15.350 1.00 84.56 92 GLY A CA 1
ATOM 673 C C . GLY A 1 92 ? 7.119 8.294 -15.665 1.00 84.56 92 GLY A C 1
ATOM 674 O O . GLY A 1 92 ? 7.279 8.646 -16.830 1.00 84.56 92 GLY A O 1
ATOM 675 N N . MET A 1 93 ? 7.188 9.157 -14.647 1.00 88.00 93 MET A N 1
ATOM 676 C CA . MET A 1 93 ? 7.451 10.594 -14.825 1.00 88.00 93 MET A CA 1
ATOM 677 C C . MET A 1 93 ? 8.935 10.963 -14.653 1.00 88.00 93 MET A C 1
ATOM 679 O O . MET A 1 93 ? 9.289 12.127 -14.832 1.00 88.00 93 MET A O 1
ATOM 683 N N . GLY A 1 94 ? 9.800 10.007 -14.293 1.00 87.00 94 GLY A N 1
ATOM 684 C CA . GLY A 1 94 ? 11.238 10.232 -14.099 1.00 87.00 94 GLY A CA 1
ATOM 685 C C . GLY A 1 94 ? 11.581 11.131 -12.906 1.00 87.00 94 GLY A C 1
ATOM 686 O O . GLY A 1 94 ? 12.645 11.750 -12.881 1.00 87.00 94 GLY A O 1
ATOM 687 N N . VAL A 1 95 ? 10.681 11.252 -11.927 1.00 92.81 95 VAL A N 1
ATOM 688 C CA . VAL A 1 95 ? 10.879 12.101 -10.746 1.00 92.81 95 VAL A CA 1
ATOM 689 C C . VAL A 1 95 ? 11.693 11.342 -9.701 1.00 92.81 95 VAL A C 1
ATOM 691 O O . VAL A 1 95 ? 11.376 10.204 -9.369 1.00 92.81 95 VAL A O 1
ATOM 694 N N . ALA A 1 96 ? 12.712 11.980 -9.121 1.00 93.88 96 ALA A N 1
ATOM 695 C CA . ALA A 1 96 ? 13.479 11.382 -8.030 1.00 93.88 96 ALA A CA 1
ATOM 696 C C . ALA A 1 96 ? 12.565 11.007 -6.847 1.00 93.88 96 ALA A C 1
ATOM 698 O O . ALA A 1 96 ? 11.706 11.797 -6.436 1.00 93.88 96 ALA A O 1
ATOM 699 N N . TRP A 1 97 ? 12.761 9.821 -6.262 1.00 93.56 97 TRP A N 1
ATOM 700 C CA . TRP A 1 97 ? 11.899 9.315 -5.187 1.00 93.56 97 TRP A CA 1
ATOM 701 C C . TRP A 1 97 ? 11.860 10.259 -3.976 1.00 93.56 97 TRP A C 1
ATOM 703 O O . TRP A 1 97 ? 10.814 10.427 -3.355 1.00 93.56 97 TRP A O 1
ATOM 713 N N . GLN A 1 98 ? 12.949 10.972 -3.679 1.00 95.19 98 GLN A N 1
ATOM 714 C CA . GLN A 1 98 ? 13.001 11.969 -2.607 1.00 95.19 98 GLN A CA 1
ATOM 715 C C . GLN A 1 98 ? 12.011 13.114 -2.858 1.00 95.19 98 GLN A C 1
ATOM 717 O O . GLN A 1 98 ? 11.276 13.518 -1.956 1.00 95.19 98 GLN A O 1
ATOM 722 N N . THR A 1 99 ? 11.951 13.611 -4.097 1.00 94.44 99 THR A N 1
ATOM 723 C CA . THR A 1 99 ? 11.014 14.665 -4.507 1.00 94.44 99 THR A CA 1
ATOM 724 C C . THR A 1 99 ? 9.577 14.159 -4.456 1.00 94.44 99 THR A C 1
ATOM 726 O O . THR A 1 99 ? 8.705 14.835 -3.910 1.00 94.44 99 THR A O 1
ATOM 729 N N . ALA A 1 100 ? 9.331 12.946 -4.955 1.00 94.06 100 ALA A N 1
ATOM 730 C CA . ALA A 1 100 ? 8.017 12.319 -4.880 1.00 94.06 100 ALA A CA 1
ATOM 731 C C . ALA A 1 100 ? 7.568 12.115 -3.419 1.00 94.06 100 ALA A C 1
ATOM 733 O O . ALA A 1 100 ? 6.413 12.370 -3.086 1.00 94.06 100 ALA A O 1
ATOM 734 N N . LEU A 1 101 ? 8.476 11.714 -2.522 1.00 93.44 101 LEU A N 1
ATOM 735 C CA . LEU A 1 101 ? 8.192 11.551 -1.092 1.00 93.44 101 LEU A CA 1
ATOM 736 C C . LEU A 1 101 ? 7.874 12.900 -0.427 1.00 93.44 101 LEU A C 1
ATOM 738 O O 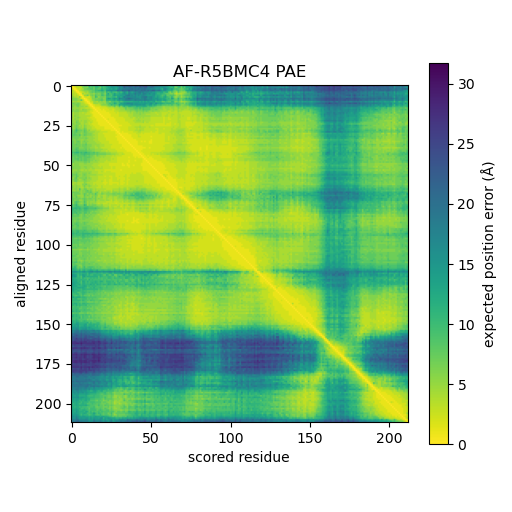. LEU A 1 101 ? 6.955 12.985 0.386 1.00 93.44 101 LEU A O 1
ATOM 742 N N . GLY A 1 102 ? 8.574 13.968 -0.820 1.00 95.31 102 GLY A N 1
ATOM 743 C CA . GLY A 1 102 ? 8.258 15.335 -0.406 1.00 95.31 102 GLY A CA 1
ATOM 744 C C . GLY A 1 102 ? 6.850 15.763 -0.829 1.00 95.31 102 GLY A C 1
ATOM 745 O O . GLY A 1 102 ? 6.108 16.325 -0.024 1.00 95.31 102 GLY A O 1
ATOM 746 N N . ALA A 1 103 ? 6.435 15.428 -2.053 1.00 94.44 103 ALA A N 1
ATOM 747 C CA . ALA A 1 103 ? 5.069 15.675 -2.513 1.00 94.44 103 ALA A CA 1
ATOM 748 C C . ALA A 1 103 ? 4.032 14.887 -1.691 1.00 94.44 103 ALA A C 1
ATOM 750 O O . ALA A 1 103 ? 3.004 15.447 -1.310 1.00 94.44 103 ALA A O 1
ATOM 751 N N . VAL A 1 104 ? 4.319 13.623 -1.347 1.00 93.56 104 VAL A N 1
ATOM 752 C CA . VAL A 1 104 ? 3.463 12.818 -0.457 1.00 93.56 104 VAL A CA 1
ATOM 753 C C . VAL A 1 104 ? 3.342 13.474 0.921 1.00 93.56 104 VAL A C 1
ATOM 755 O O . VAL A 1 104 ? 2.230 13.615 1.429 1.00 93.56 104 VAL A O 1
ATOM 758 N N . PHE A 1 105 ? 4.444 13.949 1.500 1.00 95.12 105 PHE A N 1
ATOM 759 C CA . PHE A 1 105 ? 4.432 14.651 2.785 1.00 95.12 105 PHE A CA 1
ATOM 760 C C . PHE A 1 105 ? 3.569 15.922 2.747 1.00 95.12 105 PHE A C 1
ATOM 762 O O . PHE A 1 105 ? 2.700 16.105 3.602 1.00 95.12 105 PHE A O 1
ATOM 769 N N . ILE A 1 106 ? 3.735 16.759 1.716 1.00 96.31 106 ILE A N 1
ATOM 770 C CA . ILE A 1 106 ? 2.913 17.964 1.518 1.00 96.31 106 ILE A CA 1
ATOM 771 C C . ILE A 1 106 ? 1.439 17.585 1.342 1.00 96.31 106 ILE A C 1
ATOM 773 O O . ILE A 1 106 ? 0.573 18.198 1.964 1.00 96.31 106 ILE A O 1
ATOM 777 N N . SER A 1 107 ? 1.139 16.546 0.556 1.00 92.75 107 SER A N 1
ATOM 778 C CA . SER A 1 107 ? -0.234 16.062 0.380 1.00 92.75 107 SER A CA 1
ATOM 779 C C . SER A 1 107 ? -0.855 15.600 1.701 1.00 92.75 107 SER A C 1
ATOM 781 O O . SER A 1 107 ? -2.034 15.850 1.933 1.00 92.75 107 SER A O 1
ATOM 783 N N . GLY A 1 108 ? -0.060 15.013 2.604 1.00 92.94 108 GLY A N 1
ATOM 784 C CA . GLY A 1 108 ? -0.484 14.637 3.951 1.00 92.94 108 GLY A CA 1
ATOM 785 C C . GLY A 1 108 ? -0.848 15.846 4.811 1.00 92.94 108 GLY A C 1
ATOM 786 O O . GLY A 1 108 ? -1.886 15.833 5.470 1.00 92.94 108 GLY A O 1
ATOM 787 N N . ILE A 1 109 ? -0.054 16.921 4.756 1.00 95.12 109 ILE A N 1
ATOM 788 C CA . ILE A 1 109 ? -0.368 18.186 5.444 1.00 95.12 109 ILE A CA 1
ATOM 789 C C . ILE A 1 109 ? -1.649 18.802 4.876 1.00 95.12 109 ILE A C 1
ATOM 791 O O . ILE A 1 109 ? -2.543 19.183 5.631 1.00 95.12 109 ILE A O 1
ATOM 795 N N . VAL A 1 110 ? -1.773 18.865 3.549 1.00 93.31 110 VAL A N 1
ATOM 796 C CA . VAL A 1 110 ? -2.984 19.373 2.891 1.00 93.31 110 VAL A CA 1
ATOM 797 C C . VAL A 1 110 ? -4.197 18.534 3.293 1.00 93.31 110 VAL A C 1
ATOM 799 O O . VAL A 1 110 ? -5.228 19.084 3.672 1.00 93.31 110 VAL A O 1
ATOM 802 N N . PHE A 1 111 ? -4.076 17.207 3.293 1.00 90.12 111 PHE A N 1
ATOM 803 C CA . PHE A 1 111 ? -5.153 16.305 3.689 1.00 90.12 111 PHE A CA 1
ATOM 804 C C . PHE A 1 111 ? -5.546 16.460 5.164 1.00 90.12 111 PHE A C 1
ATOM 806 O O . PHE A 1 111 ? -6.735 16.410 5.489 1.00 90.12 111 PHE A O 1
ATOM 813 N N . LEU A 1 112 ? -4.578 16.703 6.053 1.00 91.50 112 LEU A N 1
ATOM 814 C CA . LEU A 1 112 ? -4.831 17.027 7.456 1.00 91.50 112 LEU A CA 1
ATOM 815 C C . LEU A 1 112 ? -5.665 18.313 7.570 1.00 91.50 112 LEU A C 1
ATOM 817 O O . LEU A 1 112 ? -6.713 18.306 8.214 1.00 91.50 112 LEU A O 1
ATOM 821 N N . ILE A 1 113 ? -5.259 19.387 6.886 1.00 92.44 113 ILE A N 1
ATOM 822 C CA . ILE A 1 113 ? -5.981 20.670 6.883 1.00 92.44 113 ILE A CA 1
ATOM 823 C C . ILE A 1 113 ? -7.403 20.497 6.330 1.00 92.44 113 ILE A C 1
ATOM 825 O O . ILE A 1 113 ? -8.368 20.978 6.925 1.00 92.44 113 ILE A O 1
ATOM 829 N N . LEU A 1 114 ? -7.564 19.769 5.222 1.00 90.25 114 LEU A N 1
ATOM 830 C CA . LEU A 1 114 ? -8.876 19.498 4.619 1.00 90.25 114 LEU A CA 1
ATOM 831 C C . LEU A 1 114 ? -9.778 18.644 5.517 1.00 90.25 114 LEU A C 1
ATOM 833 O O . LEU A 1 114 ? -10.999 18.810 5.513 1.00 90.25 114 LEU A O 1
ATOM 837 N N . THR A 1 115 ? -9.187 17.733 6.292 1.00 87.44 115 THR A N 1
ATOM 838 C CA . THR A 1 115 ? -9.918 16.906 7.257 1.00 87.44 115 THR A CA 1
ATOM 839 C C . THR A 1 115 ? -10.407 17.737 8.441 1.00 87.44 115 THR A C 1
ATOM 841 O O . THR A 1 115 ? -11.528 17.525 8.897 1.00 87.44 115 THR A O 1
ATOM 844 N N . LEU A 1 116 ? -9.619 18.716 8.898 1.00 89.50 116 LEU A N 1
ATOM 845 C CA . LEU A 1 116 ? -10.010 19.629 9.978 1.00 89.50 116 LEU A CA 1
ATOM 846 C C . LEU A 1 116 ? -11.062 20.663 9.544 1.00 89.50 116 LEU A C 1
ATOM 848 O O . LEU A 1 116 ? -11.886 21.074 10.352 1.00 89.50 116 LEU A O 1
ATOM 852 N N . THR A 1 117 ? -11.062 21.074 8.275 1.00 87.75 117 THR A N 1
ATOM 853 C CA . THR A 1 117 ? -11.923 22.155 7.754 1.00 87.75 117 THR A CA 1
ATOM 854 C C . THR A 1 117 ? -13.252 21.679 7.153 1.00 87.75 117 THR A C 1
ATOM 856 O O . THR A 1 117 ? -13.946 22.466 6.519 1.00 87.75 117 THR A O 1
ATOM 859 N N . THR A 1 118 ? -13.646 20.409 7.328 1.00 82.12 118 THR A N 1
ATOM 860 C CA . THR A 1 118 ? -14.862 19.759 6.760 1.00 82.12 118 THR A CA 1
ATOM 861 C C . THR A 1 118 ? -14.946 19.680 5.227 1.00 82.12 118 THR A C 1
ATOM 863 O O . THR A 1 118 ? -15.738 18.901 4.696 1.00 82.12 118 THR A O 1
ATOM 866 N N . VAL A 1 119 ? -14.059 20.368 4.499 1.00 84.69 119 VAL A N 1
ATOM 867 C CA . VAL A 1 119 ? -13.98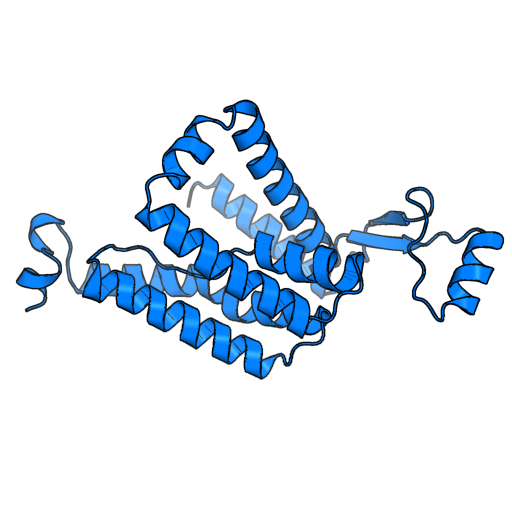7 20.392 3.026 1.00 84.69 119 VAL A CA 1
ATOM 868 C C . VAL A 1 119 ? -13.898 18.987 2.425 1.00 84.69 119 VAL A C 1
ATOM 870 O O . VAL A 1 119 ? -14.476 18.723 1.371 1.00 84.69 119 VAL A O 1
ATOM 873 N N . ARG A 1 120 ? -13.243 18.047 3.120 1.00 85.25 120 ARG A N 1
ATOM 874 C CA . ARG A 1 120 ? -13.183 16.634 2.717 1.00 85.25 120 ARG A CA 1
ATOM 875 C C . ARG A 1 120 ? -14.569 16.049 2.421 1.00 85.25 120 ARG A C 1
ATOM 877 O O . ARG A 1 120 ? -14.711 15.306 1.454 1.00 85.25 120 ARG A O 1
ATOM 884 N N . GLN A 1 121 ? -15.573 16.352 3.243 1.00 82.50 121 GLN A N 1
ATOM 885 C CA . GLN A 1 121 ? -16.912 15.794 3.067 1.00 82.50 121 GLN A CA 1
ATOM 886 C C . GLN A 1 121 ? -17.574 16.335 1.795 1.00 82.50 121 GLN A C 1
ATOM 888 O O . GLN A 1 121 ? -18.072 15.545 0.998 1.00 82.50 121 GLN A O 1
ATOM 893 N N . HIS A 1 122 ? -17.455 17.638 1.535 1.00 84.88 122 HIS A N 1
ATOM 894 C CA . HIS A 1 122 ? -17.963 18.255 0.307 1.00 84.88 122 HIS A CA 1
ATOM 895 C C . HIS A 1 122 ? -17.293 17.710 -0.958 1.00 84.88 122 HIS A C 1
ATOM 897 O O . HIS A 1 122 ? -17.969 17.484 -1.959 1.00 84.88 122 HIS A O 1
ATOM 903 N N . ILE A 1 123 ? -15.985 17.434 -0.914 1.00 85.69 123 ILE A N 1
ATOM 904 C CA . ILE A 1 123 ? -15.285 16.782 -2.032 1.00 85.69 123 ILE A CA 1
ATOM 905 C C . ILE A 1 123 ? -15.886 15.396 -2.290 1.00 85.69 123 ILE A C 1
ATOM 907 O O . ILE A 1 123 ? -16.194 15.057 -3.429 1.00 85.69 123 ILE A O 1
ATOM 911 N N . VAL A 1 124 ? -16.081 14.591 -1.242 1.00 83.69 124 VAL A N 1
ATOM 912 C CA . VAL A 1 124 ? -16.623 13.232 -1.380 1.00 83.69 124 VAL A CA 1
ATOM 913 C C . VAL A 1 124 ? -18.073 13.251 -1.863 1.00 83.69 124 VAL A C 1
ATOM 915 O O . VAL A 1 124 ? -18.441 12.417 -2.688 1.00 83.69 124 VAL A O 1
ATOM 918 N N . GLU A 1 125 ? -18.896 14.179 -1.386 1.00 87.31 125 GLU A N 1
ATOM 919 C CA . GLU A 1 125 ? -20.285 14.355 -1.829 1.00 87.31 125 GLU A CA 1
ATOM 920 C C . GLU A 1 125 ? -20.368 14.835 -3.285 1.00 87.31 125 GLU A C 1
ATOM 922 O O . GLU A 1 125 ? -21.246 14.389 -4.020 1.00 87.31 125 GLU A O 1
ATOM 927 N N . GLY A 1 126 ? -19.415 15.661 -3.731 1.00 89.56 126 GLY A N 1
ATOM 928 C CA . GLY A 1 126 ? -19.343 16.158 -5.105 1.00 89.56 126 GLY A CA 1
ATOM 929 C C . GLY A 1 126 ? -18.935 15.112 -6.149 1.00 89.56 126 GLY A C 1
ATOM 930 O O . GLY A 1 126 ? -19.217 15.298 -7.331 1.00 89.56 126 GLY A O 1
ATOM 931 N N . ILE A 1 127 ? -18.293 14.006 -5.751 1.00 91.88 127 ILE A N 1
ATOM 932 C CA . ILE A 1 127 ? -17.894 12.943 -6.685 1.00 91.88 127 ILE A CA 1
ATOM 933 C C . ILE A 1 127 ? -19.103 12.030 -6.973 1.00 91.88 127 ILE A C 1
ATOM 935 O O . ILE A 1 127 ? -19.596 11.365 -6.051 1.00 91.88 127 ILE A O 1
ATOM 939 N N . PRO A 1 128 ? -19.546 11.907 -8.243 1.00 93.75 128 PRO A N 1
ATOM 940 C CA . PRO A 1 128 ? -20.633 11.008 -8.618 1.00 93.75 128 PRO A CA 1
ATOM 941 C C . PRO A 1 128 ? -20.347 9.556 -8.223 1.00 93.75 128 PRO A C 1
ATOM 943 O O . PRO A 1 128 ? -19.207 9.092 -8.290 1.00 93.75 128 PRO A O 1
ATOM 946 N N . ALA A 1 129 ? -21.388 8.799 -7.867 1.00 92.00 129 ALA A N 1
ATOM 947 C CA . ALA A 1 129 ? -21.244 7.391 -7.480 1.00 92.00 129 ALA A CA 1
ATOM 948 C C . ALA A 1 129 ? -20.559 6.544 -8.571 1.00 92.00 129 ALA A C 1
ATOM 950 O O . ALA A 1 129 ? -19.718 5.705 -8.257 1.00 92.00 129 ALA A O 1
ATOM 951 N N . SER A 1 130 ? -20.842 6.822 -9.848 1.00 94.69 130 SER A N 1
ATOM 952 C CA . SER A 1 130 ? -20.187 6.170 -10.988 1.00 94.69 130 SER A CA 1
ATOM 953 C C . SER A 1 130 ? -18.669 6.378 -10.995 1.00 94.69 130 SER A C 1
ATOM 955 O O . SER A 1 130 ? -17.926 5.427 -11.220 1.00 94.69 130 SER A O 1
ATOM 957 N N . MET A 1 131 ? -18.196 7.588 -10.676 1.00 93.94 131 MET A N 1
ATOM 958 C CA . MET A 1 131 ? -16.766 7.902 -10.591 1.00 93.94 131 MET A CA 1
ATOM 959 C C . MET A 1 131 ? -16.108 7.196 -9.404 1.00 93.94 131 MET A C 1
ATOM 961 O O . MET A 1 131 ? -15.007 6.672 -9.547 1.00 93.94 131 MET A O 1
ATOM 965 N N . LYS A 1 132 ? -16.789 7.111 -8.252 1.00 89.56 132 LYS A N 1
ATOM 966 C CA . LYS A 1 132 ? -16.285 6.360 -7.086 1.00 89.56 132 LYS A CA 1
ATOM 967 C C . LYS A 1 132 ? -16.069 4.886 -7.430 1.00 89.56 132 LYS A C 1
ATOM 969 O O . LYS A 1 132 ? -15.002 4.348 -7.155 1.00 89.56 132 LYS A O 1
ATOM 974 N N . ILE A 1 133 ? -17.051 4.266 -8.088 1.00 92.25 133 ILE A N 1
ATOM 975 C CA . ILE A 1 133 ? -16.965 2.868 -8.529 1.00 92.25 133 ILE A CA 1
ATOM 976 C C . ILE A 1 133 ? -15.840 2.698 -9.556 1.00 92.25 133 ILE A C 1
ATOM 978 O O . ILE A 1 133 ? -15.023 1.790 -9.416 1.00 92.25 133 ILE A O 1
ATOM 982 N N . ALA A 1 134 ? -15.750 3.586 -10.551 1.00 93.56 134 ALA A N 1
ATOM 983 C CA . ALA A 1 134 ? -14.706 3.531 -11.572 1.00 93.56 134 ALA A CA 1
ATOM 984 C C . ALA A 1 134 ? -13.292 3.628 -10.973 1.00 93.56 134 ALA A C 1
ATOM 986 O O . ALA A 1 134 ? -12.409 2.879 -11.385 1.00 93.56 134 ALA A O 1
ATOM 987 N N . ILE A 1 135 ? -13.083 4.484 -9.966 1.00 89.69 135 ILE A N 1
ATOM 988 C CA . ILE A 1 135 ? -11.803 4.597 -9.251 1.00 89.69 135 ILE A CA 1
ATOM 989 C C . ILE A 1 135 ? -11.465 3.281 -8.542 1.00 89.69 135 ILE A C 1
ATOM 991 O O . ILE A 1 135 ? -10.349 2.783 -8.683 1.00 89.69 135 ILE A O 1
ATOM 995 N N . THR A 1 136 ? -12.416 2.685 -7.816 1.00 89.00 136 THR A N 1
ATOM 996 C CA . THR A 1 136 ? -12.196 1.404 -7.126 1.00 89.00 136 THR A CA 1
ATOM 997 C C . THR A 1 136 ? -11.859 0.281 -8.108 1.00 89.00 136 THR A C 1
ATOM 999 O O . THR A 1 136 ? -10.893 -0.448 -7.887 1.00 89.00 136 THR A O 1
ATOM 1002 N N . VAL A 1 137 ? -12.604 0.168 -9.213 1.00 92.69 137 VAL A N 1
ATOM 1003 C CA . VAL A 1 137 ? -12.350 -0.834 -10.263 1.00 92.69 137 VAL A CA 1
ATOM 1004 C C . VAL A 1 137 ? -10.990 -0.601 -10.923 1.00 92.69 137 VAL A C 1
ATOM 1006 O O . VAL A 1 137 ? -10.227 -1.548 -11.095 1.00 92.69 137 VAL A O 1
ATOM 1009 N N . GLY A 1 138 ? -10.654 0.652 -11.240 1.00 89.94 138 GLY A N 1
ATOM 1010 C CA . GLY A 1 138 ? -9.379 1.019 -11.854 1.00 89.94 138 GLY A CA 1
ATOM 1011 C C . GLY A 1 138 ? -8.180 0.683 -10.968 1.00 89.94 138 GLY A C 1
ATOM 1012 O O . GLY A 1 138 ? -7.235 0.054 -11.436 1.00 89.94 138 GLY A O 1
ATOM 1013 N N . ILE A 1 139 ? -8.237 1.026 -9.676 1.00 86.75 139 ILE A N 1
ATOM 1014 C CA . ILE A 1 139 ? -7.183 0.677 -8.710 1.00 86.75 139 ILE A CA 1
ATOM 1015 C C . ILE A 1 139 ? -7.080 -0.845 -8.552 1.00 86.75 139 ILE A C 1
ATOM 1017 O O . ILE A 1 139 ? -5.972 -1.376 -8.516 1.00 86.75 139 ILE A O 1
ATOM 1021 N N . GLY A 1 140 ? -8.213 -1.554 -8.500 1.00 89.00 140 GLY A N 1
ATOM 1022 C CA . GLY A 1 140 ? -8.243 -3.015 -8.435 1.00 89.00 140 GLY A CA 1
ATOM 1023 C C . GLY A 1 140 ? -7.536 -3.660 -9.627 1.00 89.00 140 GLY A C 1
ATOM 1024 O O . GLY A 1 140 ? -6.581 -4.407 -9.436 1.00 89.00 140 GLY A O 1
ATOM 1025 N N . LEU A 1 141 ? -7.937 -3.301 -10.851 1.00 90.06 141 LEU A N 1
ATOM 1026 C CA . LEU A 1 141 ? -7.316 -3.789 -12.088 1.00 90.06 141 LEU A CA 1
ATOM 1027 C C . LEU A 1 141 ? -5.827 -3.437 -12.167 1.00 90.06 141 LEU A C 1
ATOM 1029 O O . LEU A 1 141 ? -5.018 -4.266 -12.580 1.00 90.06 141 LEU A O 1
ATOM 1033 N N . PHE A 1 142 ? -5.453 -2.233 -11.733 1.00 85.75 142 PHE A N 1
ATOM 1034 C CA . PHE A 1 142 ? -4.060 -1.801 -11.691 1.00 85.75 142 PHE A CA 1
ATOM 1035 C C . PHE A 1 142 ? -3.217 -2.673 -10.751 1.00 85.75 142 PHE A C 1
ATOM 1037 O O . PHE A 1 142 ? -2.158 -3.166 -11.144 1.00 85.75 142 PHE A O 1
ATOM 1044 N N . ILE A 1 143 ? -3.708 -2.941 -9.537 1.00 84.38 143 ILE A N 1
ATOM 1045 C CA . ILE A 1 143 ? -3.037 -3.838 -8.586 1.00 84.38 143 ILE A CA 1
ATOM 1046 C C . ILE A 1 143 ? -2.996 -5.272 -9.132 1.00 84.38 143 ILE A C 1
ATOM 1048 O O . ILE A 1 143 ? -1.972 -5.939 -8.992 1.00 84.38 143 ILE A O 1
ATOM 1052 N N . THR A 1 144 ? -4.057 -5.744 -9.798 1.00 88.38 144 THR A N 1
ATOM 1053 C CA . THR A 1 144 ? -4.082 -7.066 -10.444 1.00 88.38 144 THR A CA 1
ATOM 1054 C C . THR A 1 144 ? -2.987 -7.198 -11.498 1.00 88.38 144 THR A C 1
ATOM 1056 O O . THR A 1 144 ? -2.252 -8.182 -11.480 1.00 88.38 144 THR A O 1
ATOM 1059 N N . ILE A 1 145 ? -2.825 -6.207 -12.381 1.00 86.19 145 ILE A N 1
ATOM 1060 C CA . ILE A 1 145 ? -1.771 -6.213 -13.407 1.00 86.19 145 ILE A CA 1
ATOM 1061 C C . ILE A 1 145 ? -0.385 -6.284 -12.760 1.00 86.19 145 ILE A C 1
ATOM 1063 O O . ILE A 1 145 ? 0.452 -7.087 -13.172 1.00 86.19 145 ILE A O 1
ATOM 1067 N N . ILE A 1 146 ? -0.151 -5.500 -11.706 1.00 82.12 146 ILE A N 1
ATOM 1068 C CA . ILE A 1 146 ? 1.124 -5.518 -10.980 1.00 82.12 146 ILE A CA 1
ATOM 1069 C C . ILE A 1 146 ? 1.358 -6.878 -10.318 1.00 82.12 146 ILE A C 1
ATOM 1071 O O . ILE A 1 146 ? 2.455 -7.419 -10.420 1.00 82.12 146 ILE A O 1
ATOM 1075 N N . GLY A 1 147 ? 0.338 -7.469 -9.694 1.00 84.19 147 GLY A N 1
ATOM 1076 C CA . GLY A 1 147 ? 0.427 -8.801 -9.096 1.00 84.19 147 GLY A CA 1
ATOM 1077 C C . GLY A 1 147 ? 0.744 -9.890 -10.124 1.00 84.19 147 GLY A C 1
ATOM 1078 O O . GLY A 1 147 ? 1.616 -10.728 -9.892 1.00 84.19 147 GLY A O 1
ATOM 1079 N N . LEU A 1 148 ? 0.104 -9.851 -11.296 1.00 87.38 148 LEU A N 1
ATOM 1080 C CA . LEU A 1 148 ? 0.390 -10.772 -12.402 1.00 87.38 148 LEU A CA 1
ATOM 1081 C C . LEU A 1 148 ? 1.822 -10.606 -12.929 1.00 87.38 148 LEU A C 1
ATOM 1083 O O . LEU A 1 148 ? 2.482 -11.594 -13.244 1.00 87.38 148 LEU A O 1
ATOM 1087 N N . LYS A 1 149 ? 2.326 -9.369 -12.984 1.00 83.12 149 LYS A N 1
ATOM 1088 C CA . LYS A 1 149 ? 3.702 -9.087 -13.403 1.00 83.12 149 LYS A CA 1
ATOM 1089 C C . LYS A 1 149 ? 4.731 -9.563 -12.374 1.00 83.12 149 LYS A C 1
ATOM 1091 O O . LYS A 1 149 ? 5.709 -10.200 -12.750 1.00 83.12 149 LYS A O 1
ATOM 1096 N N . LEU A 1 150 ? 4.513 -9.276 -11.089 1.00 80.50 150 LEU A N 1
ATOM 1097 C CA . LEU A 1 150 ? 5.432 -9.648 -10.004 1.00 80.50 150 LEU A CA 1
ATOM 1098 C C . LEU A 1 150 ? 5.447 -11.155 -9.716 1.00 80.50 150 LEU A C 1
ATOM 1100 O O . LEU A 1 150 ? 6.460 -11.669 -9.262 1.00 80.50 150 LEU A O 1
ATOM 1104 N N . SER A 1 151 ? 4.349 -11.862 -9.991 1.00 82.88 151 SER A N 1
ATOM 1105 C CA . SER A 1 151 ? 4.274 -13.328 -9.870 1.00 82.88 151 SER A CA 1
ATOM 1106 C C . SER A 1 151 ? 4.904 -14.080 -11.043 1.00 82.88 151 SER A C 1
ATOM 1108 O O . SER A 1 151 ? 4.961 -15.305 -11.014 1.00 82.88 151 SER A O 1
ATOM 1110 N N . GLY A 1 152 ? 5.335 -13.371 -12.091 1.00 81.19 152 GLY A N 1
ATOM 1111 C CA . GLY A 1 152 ? 5.862 -13.975 -13.312 1.00 81.19 152 GLY A CA 1
ATOM 1112 C C . GLY A 1 152 ? 4.796 -14.605 -14.214 1.00 81.19 152 GLY A C 1
ATOM 1113 O O . GLY A 1 152 ? 5.152 -15.161 -15.245 1.00 81.19 152 GLY A O 1
ATOM 1114 N N . LEU A 1 153 ? 3.502 -14.503 -13.878 1.00 84.19 153 LEU A N 1
ATOM 1115 C CA . LEU A 1 153 ? 2.394 -14.980 -14.720 1.00 84.19 153 LEU A CA 1
ATOM 1116 C C . LEU A 1 153 ? 2.221 -14.144 -15.990 1.00 84.19 153 LEU A C 1
ATOM 1118 O O . LEU A 1 153 ? 1.789 -14.653 -17.023 1.00 84.19 153 LEU A O 1
ATOM 1122 N N . MET A 1 154 ? 2.569 -12.862 -15.913 1.00 83.44 154 MET A N 1
ATOM 1123 C CA . MET A 1 154 ? 2.532 -11.922 -17.024 1.00 83.44 154 MET A CA 1
ATOM 1124 C C . MET A 1 154 ? 3.946 -11.457 -17.359 1.00 83.44 154 MET A C 1
ATOM 1126 O O . MET A 1 154 ? 4.636 -10.847 -16.539 1.00 83.44 154 MET A O 1
ATOM 1130 N N . ALA A 1 155 ? 4.357 -11.681 -18.601 1.00 76.06 155 ALA A N 1
ATOM 1131 C CA . ALA A 1 155 ? 5.548 -11.084 -19.171 1.00 76.06 155 ALA A CA 1
ATOM 1132 C C . ALA A 1 155 ? 5.163 -9.865 -20.023 1.00 76.06 155 ALA A C 1
ATOM 1134 O O . ALA A 1 155 ? 4.074 -9.768 -20.581 1.00 76.06 155 ALA A O 1
ATOM 1135 N N . ILE A 1 156 ? 6.070 -8.890 -20.063 1.00 71.81 156 ILE A N 1
ATOM 1136 C CA . ILE A 1 156 ? 5.947 -7.731 -20.948 1.00 71.81 156 ILE A CA 1
ATOM 1137 C C . ILE A 1 156 ? 7.100 -7.890 -21.919 1.00 71.81 156 ILE A C 1
ATOM 1139 O O . ILE A 1 156 ? 8.256 -7.792 -21.503 1.00 71.81 156 ILE A O 1
ATOM 1143 N N . THR A 1 157 ? 6.780 -8.221 -23.164 1.00 65.25 157 THR A N 1
ATOM 1144 C CA . THR A 1 157 ? 7.766 -8.421 -24.223 1.00 65.25 157 THR A CA 1
ATOM 1145 C C . THR A 1 157 ? 7.715 -7.224 -25.154 1.00 65.25 157 THR A C 1
ATOM 1147 O O . THR A 1 157 ? 6.646 -6.841 -25.626 1.00 65.25 157 THR A O 1
ATOM 1150 N N . LEU A 1 158 ? 8.881 -6.640 -25.415 1.00 66.69 158 LEU A N 1
ATOM 1151 C CA . LEU A 1 158 ? 9.016 -5.513 -26.325 1.00 66.69 158 LEU A CA 1
ATOM 1152 C C . LEU A 1 158 ? 9.373 -6.040 -27.709 1.00 66.69 158 LEU A C 1
ATOM 1154 O O . LEU A 1 158 ? 10.471 -6.555 -27.913 1.00 66.69 158 LEU A O 1
ATOM 1158 N N . SER A 1 159 ? 8.435 -5.935 -28.648 1.00 60.41 159 SER A N 1
ATOM 1159 C CA . SER A 1 159 ? 8.706 -6.212 -30.063 1.00 60.41 159 SER A CA 1
ATOM 1160 C C . SER A 1 159 ? 9.091 -4.903 -30.734 1.00 60.41 159 SER A C 1
ATOM 1162 O O . SER A 1 159 ? 8.253 -4.216 -31.308 1.00 60.41 159 SER A O 1
ATOM 1164 N N . LEU A 1 160 ? 10.359 -4.530 -30.567 1.00 65.44 160 LEU A N 1
ATOM 1165 C CA . LEU A 1 160 ? 10.899 -3.269 -31.062 1.00 65.44 160 LEU A CA 1
ATOM 1166 C C . LEU A 1 160 ? 10.973 -3.291 -32.593 1.00 65.44 160 LEU A C 1
ATOM 1168 O O . LEU A 1 160 ? 11.648 -4.138 -33.182 1.00 65.44 160 LEU A O 1
ATOM 1172 N N . SER A 1 161 ? 10.299 -2.339 -33.234 1.00 63.62 161 SER A N 1
ATOM 1173 C CA . SER A 1 161 ? 10.534 -2.002 -34.640 1.00 63.62 161 SER A CA 1
ATOM 1174 C C . SER A 1 161 ? 11.973 -1.468 -34.842 1.00 63.62 161 SER A C 1
ATOM 1176 O O . SER A 1 161 ? 12.546 -0.919 -33.897 1.00 63.62 161 SER A O 1
ATOM 1178 N N . PRO A 1 162 ? 12.591 -1.580 -36.038 1.00 66.75 162 PRO A N 1
ATOM 1179 C CA . PRO A 1 162 ? 13.965 -1.106 -36.276 1.00 66.75 162 PRO A CA 1
ATOM 1180 C C . PRO A 1 162 ? 14.208 0.359 -35.863 1.00 66.75 162 PRO A C 1
ATOM 1182 O O . PRO A 1 162 ? 15.280 0.684 -35.353 1.00 66.75 162 PRO A O 1
ATOM 1185 N N . ASP A 1 163 ? 13.193 1.219 -36.007 1.00 65.38 163 ASP A N 1
ATOM 1186 C CA . ASP A 1 163 ? 13.252 2.641 -35.647 1.00 65.38 163 ASP A CA 1
ATOM 1187 C C . ASP A 1 163 ? 13.201 2.877 -34.123 1.00 65.38 163 ASP A C 1
ATOM 1189 O O . ASP A 1 163 ? 13.908 3.741 -33.598 1.00 65.38 163 ASP A O 1
ATOM 1193 N N . SER A 1 164 ? 12.423 2.077 -33.382 1.00 63.81 164 SER A N 1
ATOM 1194 C CA . SER A 1 164 ? 12.368 2.130 -31.909 1.00 63.81 164 SER A CA 1
ATOM 1195 C C . SER A 1 164 ? 13.623 1.539 -31.258 1.00 63.81 164 SER A C 1
ATOM 1197 O O . SER A 1 164 ? 14.089 2.043 -30.235 1.00 63.81 164 SER A O 1
ATOM 1199 N N . LEU A 1 165 ? 14.238 0.525 -31.878 1.00 64.50 165 LEU A N 1
ATOM 1200 C CA . LEU A 1 165 ? 15.490 -0.075 -31.416 1.00 64.50 165 LEU A CA 1
ATOM 1201 C C . LEU A 1 165 ? 16.633 0.952 -31.418 1.00 64.50 165 LEU A C 1
ATOM 1203 O O . LEU A 1 165 ? 17.412 1.009 -30.466 1.00 64.50 165 LEU A O 1
ATOM 1207 N N . ALA A 1 166 ? 16.704 1.807 -32.443 1.00 64.00 166 ALA A N 1
ATOM 1208 C CA . ALA A 1 166 ? 17.684 2.891 -32.506 1.00 64.00 166 ALA A CA 1
ATOM 1209 C C . ALA A 1 166 ? 17.501 3.899 -31.356 1.00 64.00 166 ALA A C 1
ATOM 1211 O O . ALA A 1 166 ? 18.487 4.333 -30.756 1.00 64.00 166 ALA A O 1
ATOM 1212 N N . GLN A 1 167 ? 16.253 4.213 -30.991 1.00 62.41 167 GLN A N 1
ATOM 1213 C CA . GLN A 1 167 ? 15.952 5.072 -29.843 1.00 62.41 167 GLN A CA 1
ATOM 1214 C C . GLN A 1 167 ? 16.297 4.396 -28.512 1.00 62.41 167 GLN A C 1
ATOM 1216 O O . GLN A 1 167 ? 16.931 5.019 -27.664 1.00 62.41 167 GLN A O 1
ATOM 1221 N N . VAL A 1 168 ? 15.982 3.112 -28.336 1.00 65.44 168 VAL A N 1
ATOM 1222 C CA . VAL A 1 168 ? 16.323 2.354 -27.119 1.00 65.44 168 VAL A CA 1
ATOM 1223 C C . VAL A 1 168 ? 17.839 2.276 -26.921 1.00 65.44 168 VAL A C 1
ATOM 1225 O O . VAL A 1 168 ? 18.323 2.471 -25.804 1.00 65.44 168 VAL A O 1
ATOM 1228 N N . ILE A 1 169 ? 18.604 2.050 -27.994 1.00 67.25 169 ILE A N 1
ATOM 1229 C CA . ILE A 1 169 ? 20.074 2.020 -27.952 1.00 67.25 169 ILE A CA 1
ATOM 1230 C C . ILE A 1 169 ? 20.634 3.414 -27.635 1.00 67.25 169 ILE A C 1
ATOM 1232 O O . ILE A 1 169 ? 21.494 3.539 -26.760 1.00 67.25 169 ILE A O 1
ATOM 1236 N N . ALA A 1 170 ? 20.117 4.469 -28.275 1.00 65.38 170 ALA A N 1
ATOM 1237 C CA . ALA A 1 170 ? 20.534 5.849 -28.015 1.00 65.38 170 ALA A CA 1
ATOM 1238 C C . ALA A 1 170 ? 20.223 6.301 -26.576 1.00 65.38 170 ALA A C 1
ATOM 1240 O O . ALA A 1 170 ? 21.015 7.014 -25.961 1.00 65.38 170 ALA A O 1
ATOM 1241 N N . THR A 1 171 ? 19.109 5.830 -26.011 1.00 63.16 171 THR A N 1
ATOM 1242 C CA . THR A 1 171 ? 18.656 6.178 -24.653 1.00 63.16 171 THR A CA 1
ATOM 1243 C C . THR A 1 171 ? 19.137 5.179 -23.589 1.00 63.16 171 THR A C 1
ATOM 1245 O O . THR A 1 171 ? 18.678 5.214 -22.445 1.00 63.16 171 THR A O 1
ATOM 1248 N N . LYS A 1 172 ? 20.059 4.262 -23.935 1.00 59.78 172 LYS A N 1
ATOM 1249 C CA . LYS A 1 172 ? 20.591 3.217 -23.035 1.00 59.78 172 LYS A CA 1
ATOM 1250 C C . LYS A 1 172 ? 19.490 2.444 -22.285 1.00 59.78 172 LYS A C 1
ATOM 1252 O O . LYS A 1 172 ? 19.604 2.215 -21.084 1.00 59.78 172 LYS A O 1
ATOM 1257 N N . GLY A 1 173 ? 18.404 2.088 -22.969 1.00 58.34 173 GLY A N 1
ATOM 1258 C CA . GLY A 1 173 ? 17.294 1.324 -22.388 1.00 58.34 173 GLY A CA 1
ATOM 1259 C C . GLY A 1 173 ? 16.171 2.143 -21.741 1.00 58.34 173 GLY A C 1
ATOM 1260 O O . GLY A 1 173 ? 15.190 1.547 -21.313 1.00 58.34 173 GLY A O 1
ATOM 1261 N N . HIS A 1 174 ? 16.259 3.477 -21.695 1.00 56.25 174 HIS A N 1
ATOM 1262 C CA . HIS A 1 174 ? 15.235 4.343 -21.082 1.00 56.25 174 HIS A CA 1
ATOM 1263 C C . HIS A 1 174 ? 14.251 4.923 -22.107 1.00 56.25 174 HIS A C 1
ATOM 1265 O O . HIS A 1 174 ? 13.937 6.111 -22.074 1.00 56.25 174 HIS A O 1
ATOM 1271 N N . SER A 1 175 ? 13.777 4.108 -23.045 1.00 59.94 175 SER A N 1
ATOM 1272 C CA . SER A 1 175 ? 12.714 4.519 -23.967 1.00 59.94 175 SER A CA 1
ATOM 1273 C C . SER A 1 175 ? 11.421 3.829 -23.568 1.00 59.94 175 SER A C 1
ATOM 1275 O O . SER A 1 175 ? 11.418 2.623 -23.331 1.00 59.94 175 SER A O 1
ATOM 1277 N N . THR A 1 176 ? 10.330 4.587 -23.485 1.00 59.25 176 THR A N 1
ATOM 1278 C CA . THR A 1 176 ? 8.982 4.048 -23.311 1.00 59.25 176 THR A CA 1
ATOM 1279 C C . THR A 1 176 ? 8.496 3.531 -24.667 1.00 59.25 176 THR A C 1
ATOM 1281 O O . THR A 1 176 ? 8.245 4.338 -25.563 1.00 59.25 176 THR A O 1
ATOM 1284 N N . PRO A 1 177 ? 8.396 2.206 -24.866 1.00 61.47 177 PRO A N 1
ATOM 1285 C CA . PRO A 1 177 ? 7.964 1.64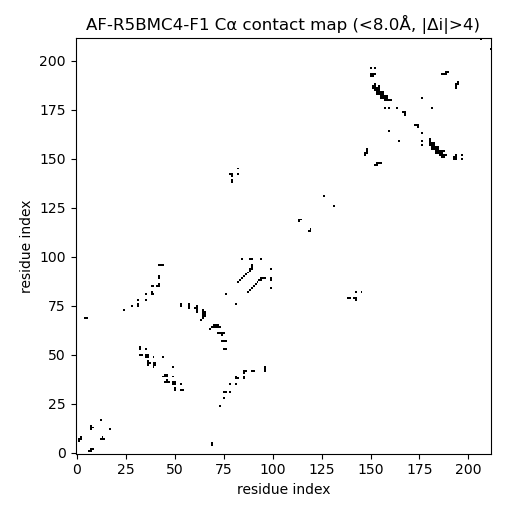0 -26.140 1.00 61.47 177 PRO A CA 1
ATOM 1286 C C . PRO A 1 177 ? 6.526 2.064 -26.432 1.00 61.47 177 PRO A C 1
ATOM 1288 O O . PRO A 1 177 ? 5.742 2.306 -25.507 1.00 61.47 177 PRO A O 1
ATOM 1291 N N . GLY A 1 178 ? 6.158 2.143 -27.711 1.00 62.56 178 GLY A N 1
ATOM 1292 C CA . GLY A 1 178 ? 4.773 2.429 -28.083 1.00 62.56 178 GLY A CA 1
ATOM 1293 C C . GLY A 1 178 ? 3.809 1.388 -27.497 1.00 62.56 178 GLY A C 1
ATOM 1294 O O . GLY A 1 178 ? 4.182 0.237 -27.249 1.00 62.56 178 GLY A O 1
ATOM 1295 N N . SER A 1 179 ? 2.538 1.752 -27.301 1.00 58.22 179 SER A N 1
ATOM 1296 C CA . SER A 1 179 ? 1.503 0.805 -26.845 1.00 58.22 179 SER A CA 1
ATOM 1297 C C . SER A 1 179 ? 1.356 -0.404 -27.780 1.00 58.22 179 SER A C 1
ATOM 1299 O O . SER A 1 179 ? 1.008 -1.489 -27.327 1.00 58.22 179 SER A O 1
ATOM 1301 N N . SER A 1 180 ? 1.687 -0.235 -29.063 1.00 59.41 180 SER A N 1
ATOM 1302 C CA . SER A 1 180 ? 1.752 -1.287 -30.082 1.00 59.41 180 SER A CA 1
ATOM 1303 C C . SER A 1 180 ? 2.974 -2.207 -29.975 1.00 59.41 180 SER A C 1
ATOM 1305 O O . SER A 1 180 ? 2.961 -3.294 -30.542 1.00 59.41 180 SER A O 1
ATOM 1307 N N . GLU A 1 181 ? 4.028 -1.786 -29.274 1.00 60.16 181 GLU A N 1
ATOM 1308 C CA . GLU A 1 181 ? 5.279 -2.544 -29.100 1.00 60.16 181 GLU A CA 1
ATOM 1309 C C . GLU A 1 181 ? 5.333 -3.263 -27.745 1.00 60.16 181 GLU A C 1
ATOM 1311 O O . GLU A 1 181 ? 6.140 -4.175 -27.551 1.00 60.16 181 GLU A O 1
ATOM 1316 N N . THR A 1 182 ? 4.450 -2.876 -26.818 1.00 65.12 182 THR A N 1
ATOM 1317 C CA . THR A 1 182 ? 4.299 -3.478 -25.490 1.00 65.12 182 THR A CA 1
ATOM 1318 C C . THR A 1 182 ? 3.317 -4.643 -25.563 1.00 65.12 182 THR A C 1
ATOM 1320 O O . THR A 1 182 ? 2.115 -4.481 -25.352 1.00 65.12 182 THR A O 1
ATOM 1323 N N . ILE A 1 183 ? 3.821 -5.840 -25.862 1.00 71.81 183 ILE A N 1
ATOM 1324 C CA . ILE A 1 183 ? 2.982 -7.037 -25.930 1.00 71.81 183 ILE A CA 1
ATOM 1325 C C . ILE A 1 183 ? 2.909 -7.672 -24.540 1.00 71.81 183 ILE A C 1
ATOM 1327 O O . ILE A 1 183 ? 3.925 -8.064 -23.957 1.00 71.81 183 ILE A O 1
ATOM 1331 N N . LEU A 1 184 ? 1.688 -7.786 -24.017 1.00 76.12 184 LEU A N 1
ATOM 1332 C CA . LEU A 1 184 ? 1.395 -8.594 -22.837 1.00 76.12 184 LEU A CA 1
ATOM 1333 C C . LEU A 1 184 ? 1.408 -10.065 -23.251 1.00 76.12 184 LEU A C 1
ATOM 1335 O O . LEU A 1 184 ? 0.561 -10.506 -24.027 1.00 76.12 184 LEU A O 1
ATOM 1339 N N . THR A 1 185 ? 2.380 -10.816 -22.750 1.00 77.81 185 THR A N 1
ATOM 1340 C CA . THR A 1 185 ? 2.546 -12.239 -23.049 1.00 77.81 185 THR A CA 1
ATOM 1341 C C . THR A 1 185 ? 2.385 -13.063 -21.778 1.00 77.81 185 THR A C 1
ATOM 1343 O O . THR A 1 185 ? 2.545 -12.568 -20.657 1.00 77.81 185 THR A O 1
ATOM 1346 N N . LEU A 1 186 ? 2.033 -14.339 -21.943 1.00 79.56 186 LEU A N 1
ATOM 1347 C CA . LEU A 1 186 ? 2.040 -15.269 -20.823 1.00 79.56 186 LEU A CA 1
ATOM 1348 C C . LEU A 1 186 ? 3.488 -15.470 -20.373 1.00 79.56 186 LEU A C 1
ATOM 1350 O O . LEU A 1 186 ? 4.374 -15.691 -21.201 1.00 79.56 186 LEU A O 1
ATOM 1354 N N . GLY A 1 187 ? 3.729 -15.360 -19.070 1.00 77.94 187 GLY A N 1
ATOM 1355 C CA . GLY A 1 187 ? 5.048 -15.616 -18.518 1.00 77.94 187 GLY A CA 1
ATOM 1356 C C . GLY A 1 187 ? 5.427 -17.096 -18.561 1.00 77.94 187 GLY A C 1
ATOM 1357 O O . GLY A 1 187 ? 4.661 -17.9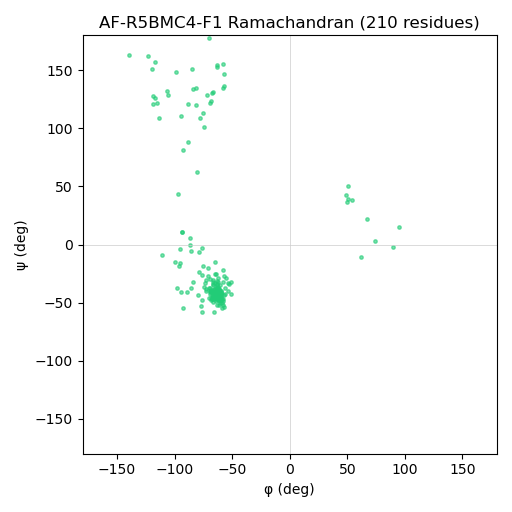58 -19.001 1.00 77.94 187 GLY A O 1
ATOM 1358 N N . ASN A 1 188 ? 6.643 -17.404 -18.117 1.00 80.50 188 ASN A N 1
ATOM 1359 C CA . ASN A 1 188 ? 7.155 -18.766 -18.169 1.00 80.50 188 ASN A CA 1
ATOM 1360 C C . ASN A 1 188 ? 6.503 -19.641 -17.088 1.00 80.50 188 ASN A C 1
ATOM 1362 O O . ASN A 1 188 ? 6.912 -19.624 -15.932 1.00 80.50 188 ASN A O 1
ATOM 1366 N N . LEU A 1 189 ? 5.522 -20.454 -17.482 1.00 78.50 189 LEU A N 1
ATOM 1367 C CA . LEU A 1 189 ? 4.813 -21.357 -16.569 1.00 78.50 189 LEU A CA 1
ATOM 1368 C C . LEU A 1 189 ? 5.691 -22.468 -15.974 1.00 78.50 189 LEU A C 1
ATOM 1370 O O . LEU A 1 189 ? 5.273 -23.120 -15.021 1.00 78.50 189 LEU A O 1
ATOM 1374 N N . MET A 1 190 ? 6.876 -22.712 -16.540 1.00 77.94 190 MET A N 1
ATOM 1375 C CA . MET A 1 190 ? 7.820 -23.711 -16.031 1.00 77.94 190 MET A CA 1
ATOM 1376 C C . MET A 1 190 ? 8.724 -23.154 -14.923 1.00 77.94 190 MET A C 1
ATOM 1378 O O . MET A 1 190 ? 9.500 -23.908 -14.338 1.00 77.94 190 MET A O 1
ATOM 1382 N N . ASP A 1 191 ? 8.646 -21.853 -14.627 1.00 83.44 191 ASP A N 1
ATOM 1383 C CA . ASP A 1 191 ? 9.373 -21.254 -13.512 1.00 83.44 191 ASP A CA 1
ATOM 1384 C C . ASP A 1 191 ? 8.752 -21.698 -12.166 1.00 83.44 191 ASP A C 1
ATOM 1386 O O . ASP A 1 191 ? 7.537 -21.547 -11.968 1.00 83.44 191 ASP A O 1
ATOM 1390 N N . PRO A 1 192 ? 9.553 -22.214 -11.211 1.00 83.06 192 PRO A N 1
ATOM 1391 C CA . PRO A 1 192 ? 9.088 -22.552 -9.867 1.00 83.06 192 PRO A CA 1
ATOM 1392 C C . PRO A 1 192 ? 8.323 -21.425 -9.152 1.00 83.06 192 PRO A C 1
ATOM 1394 O O . PRO A 1 192 ? 7.405 -21.709 -8.380 1.00 83.06 192 PRO A O 1
ATOM 1397 N N . GLN A 1 193 ? 8.657 -20.154 -9.407 1.00 80.56 193 GLN A N 1
ATOM 1398 C CA . GLN A 1 193 ? 7.953 -19.011 -8.811 1.00 80.56 193 GLN A CA 1
ATOM 1399 C C . GLN A 1 193 ? 6.522 -18.870 -9.345 1.00 80.56 193 GLN A C 1
ATOM 1401 O O . GLN A 1 193 ? 5.589 -18.625 -8.576 1.00 80.56 193 GLN A O 1
ATOM 1406 N N . VAL A 1 194 ? 6.333 -19.092 -10.648 1.00 85.56 194 VAL A N 1
ATOM 1407 C CA . VAL A 1 194 ? 5.023 -19.024 -11.309 1.00 85.56 194 VAL A CA 1
ATOM 1408 C C . VAL A 1 194 ? 4.137 -20.185 -10.865 1.00 85.56 194 VAL A C 1
ATOM 1410 O O . VAL A 1 194 ? 2.954 -19.993 -10.580 1.00 85.56 194 VAL A O 1
ATOM 1413 N N . ALA A 1 195 ? 4.714 -21.381 -10.723 1.00 84.62 195 ALA A N 1
ATOM 1414 C CA . ALA A 1 195 ? 4.006 -22.544 -10.195 1.00 84.62 195 ALA A CA 1
ATOM 1415 C C . ALA A 1 195 ? 3.500 -22.310 -8.759 1.00 84.62 195 ALA A C 1
ATOM 1417 O O . ALA A 1 195 ? 2.354 -22.643 -8.444 1.00 84.62 195 ALA A O 1
ATOM 1418 N N . LEU A 1 196 ? 4.315 -21.682 -7.903 1.00 85.38 196 LEU A N 1
ATOM 1419 C CA . LEU A 1 196 ? 3.915 -21.320 -6.543 1.00 85.38 196 LEU A CA 1
ATOM 1420 C C . LEU A 1 196 ? 2.774 -20.290 -6.539 1.00 85.38 196 LEU A C 1
ATOM 1422 O O . LEU A 1 196 ? 1.826 -20.423 -5.763 1.00 85.38 196 LEU A O 1
ATOM 1426 N N . ALA A 1 197 ? 2.832 -19.296 -7.430 1.00 86.19 197 ALA A N 1
ATOM 1427 C CA . ALA A 1 197 ? 1.771 -18.305 -7.582 1.00 86.19 197 ALA A CA 1
ATOM 1428 C C . ALA A 1 197 ? 0.445 -18.936 -8.042 1.00 86.19 197 ALA A C 1
ATOM 1430 O O . ALA A 1 197 ? -0.607 -18.634 -7.475 1.00 86.19 197 ALA A O 1
ATOM 1431 N N . LEU A 1 198 ? 0.487 -19.853 -9.017 1.00 87.81 198 LEU A N 1
ATOM 1432 C CA . LEU A 1 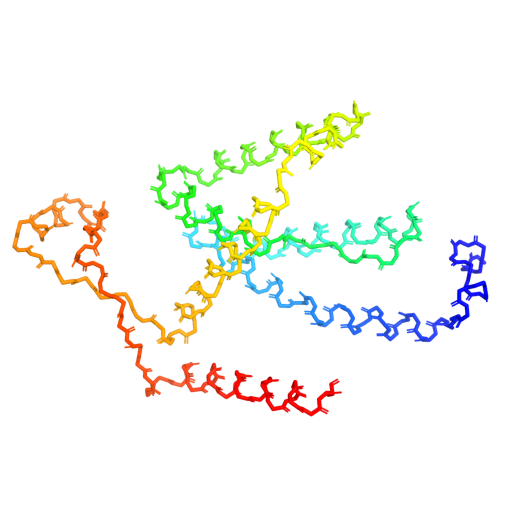198 ? -0.691 -20.599 -9.476 1.00 87.81 198 LEU A CA 1
ATOM 1433 C C . LEU A 1 198 ? -1.289 -21.458 -8.367 1.00 87.81 198 LEU A C 1
ATOM 1435 O O . LEU A 1 198 ? -2.501 -21.425 -8.159 1.00 87.81 198 LEU A O 1
ATOM 1439 N N . PHE A 1 199 ? -0.451 -22.191 -7.632 1.00 89.88 199 PHE A N 1
ATOM 1440 C CA . PHE A 1 199 ? -0.905 -22.978 -6.490 1.00 89.88 199 PHE A CA 1
ATOM 1441 C C . PHE A 1 199 ? -1.587 -22.091 -5.445 1.00 89.88 199 PHE A C 1
ATOM 1443 O O . PHE A 1 199 ? -2.692 -22.407 -5.014 1.00 89.88 199 PHE A O 1
ATOM 1450 N N . GLY A 1 200 ? -0.977 -20.956 -5.084 1.00 88.00 200 GLY A N 1
ATOM 1451 C CA . GLY A 1 200 ? -1.557 -20.004 -4.137 1.00 88.00 200 GLY A CA 1
ATOM 1452 C C . GLY A 1 200 ? -2.912 -19.458 -4.597 1.00 88.00 200 GLY A C 1
ATOM 1453 O O . GLY A 1 200 ? -3.849 -19.387 -3.801 1.00 88.00 200 GLY A O 1
ATOM 1454 N N . LEU A 1 201 ? -3.052 -19.135 -5.886 1.00 89.25 201 LEU A N 1
ATOM 1455 C CA . LEU A 1 201 ? -4.302 -18.640 -6.465 1.00 89.25 201 LEU A CA 1
ATOM 1456 C C . LEU A 1 201 ? -5.396 -19.716 -6.447 1.00 89.25 201 LEU A C 1
ATOM 1458 O O . LEU A 1 201 ? -6.507 -19.447 -5.994 1.00 89.25 201 LEU A O 1
ATOM 1462 N N . VAL A 1 202 ? -5.075 -20.944 -6.867 1.00 91.12 202 VAL A N 1
ATOM 1463 C CA . VAL A 1 202 ? -6.010 -22.083 -6.846 1.00 91.12 202 VAL A CA 1
ATOM 1464 C C . VAL A 1 202 ? -6.411 -22.439 -5.417 1.00 91.12 202 VAL A C 1
ATOM 1466 O O . VAL A 1 202 ? -7.592 -22.641 -5.144 1.00 91.12 202 VAL A O 1
ATOM 1469 N N . PHE A 1 203 ? -5.455 -22.480 -4.491 1.00 91.81 203 PHE A N 1
ATOM 1470 C CA . PHE A 1 203 ? -5.713 -22.752 -3.081 1.00 91.81 203 PHE A CA 1
ATOM 1471 C C . PHE A 1 203 ? -6.646 -21.699 -2.472 1.00 91.81 203 PHE A C 1
ATOM 1473 O O . PHE A 1 203 ? -7.640 -22.047 -1.839 1.00 91.81 203 PHE A O 1
ATOM 1480 N N . THR A 1 204 ? -6.388 -20.417 -2.739 1.00 87.75 204 THR A N 1
ATOM 1481 C CA . THR A 1 204 ? -7.245 -19.316 -2.277 1.00 87.75 204 THR A CA 1
ATOM 1482 C C . THR A 1 204 ? -8.644 -19.405 -2.886 1.00 87.75 204 THR A C 1
ATOM 1484 O O . THR A 1 204 ? -9.634 -19.261 -2.173 1.00 87.75 204 THR A O 1
ATOM 1487 N N . ALA A 1 205 ? -8.750 -19.702 -4.184 1.00 89.75 205 ALA A N 1
ATOM 1488 C CA . ALA A 1 205 ? -10.032 -19.879 -4.860 1.00 89.75 205 ALA A CA 1
ATOM 1489 C C . ALA A 1 205 ? -10.829 -21.066 -4.293 1.00 89.75 205 ALA A C 1
ATOM 1491 O O . ALA A 1 205 ? -12.040 -20.961 -4.118 1.00 89.75 205 ALA A O 1
ATOM 1492 N N . LEU A 1 206 ? -10.160 -22.174 -3.955 1.00 92.12 206 LEU A N 1
ATOM 1493 C CA . LEU A 1 206 ? -10.782 -23.339 -3.319 1.00 92.12 206 LEU A CA 1
ATOM 1494 C C . LEU A 1 206 ? -11.296 -23.027 -1.912 1.00 92.12 206 LEU A C 1
ATOM 1496 O O . LEU A 1 206 ? -12.398 -23.452 -1.568 1.00 92.12 206 LEU A O 1
ATOM 1500 N N . LEU A 1 207 ? -10.525 -22.292 -1.107 1.00 90.31 207 LEU A N 1
ATOM 1501 C CA . LEU A 1 207 ? -10.970 -21.851 0.217 1.00 90.31 207 LEU A CA 1
ATOM 1502 C C . LEU A 1 207 ? -12.178 -20.915 0.110 1.00 90.31 207 LEU A C 1
ATOM 1504 O O . LEU A 1 207 ? -13.194 -21.150 0.762 1.00 90.31 207 LEU A O 1
ATOM 1508 N N . MET A 1 208 ? -12.114 -19.940 -0.800 1.00 87.56 208 MET A N 1
ATOM 1509 C CA . MET A 1 208 ? -13.207 -19.002 -1.054 1.00 87.56 208 MET A CA 1
ATOM 1510 C C . MET A 1 208 ? -14.473 -19.718 -1.545 1.00 87.56 208 MET A C 1
ATOM 1512 O O . MET A 1 208 ? -15.564 -19.443 -1.057 1.00 87.56 208 MET A O 1
ATOM 1516 N N . ALA A 1 209 ? -14.344 -20.693 -2.450 1.00 90.38 209 ALA A N 1
ATOM 1517 C CA . ALA A 1 209 ? -15.468 -21.503 -2.923 1.00 90.38 209 ALA A CA 1
ATOM 1518 C C . ALA A 1 209 ? -16.102 -22.357 -1.812 1.00 90.38 209 ALA A C 1
ATOM 1520 O O . ALA A 1 209 ? -17.278 -22.711 -1.897 1.00 90.38 209 ALA A O 1
ATOM 1521 N N . ARG A 1 210 ? -15.340 -22.689 -0.764 1.00 90.06 210 ARG A N 1
ATOM 1522 C CA . ARG A 1 210 ? -15.838 -23.405 0.415 1.00 90.06 210 ARG A CA 1
ATOM 1523 C C . ARG A 1 210 ? -16.424 -22.485 1.492 1.00 90.06 210 ARG A C 1
ATOM 1525 O O . ARG A 1 210 ? -16.908 -23.019 2.486 1.00 90.06 210 ARG A O 1
ATOM 1532 N N . ASN A 1 211 ? -16.433 -21.160 1.292 1.00 82.56 211 ASN A N 1
ATOM 1533 C CA . ASN A 1 211 ? -16.843 -20.158 2.288 1.00 82.56 211 ASN A CA 1
ATOM 1534 C C . ASN A 1 211 ? -16.164 -20.358 3.659 1.00 82.56 211 ASN A C 1
ATOM 1536 O O . ASN A 1 211 ? -16.799 -20.176 4.700 1.00 82.56 211 ASN A O 1
ATOM 1540 N N . VAL A 1 212 ? -14.897 -20.784 3.643 1.00 66.19 212 VAL A N 1
ATOM 1541 C CA . VAL A 1 212 ? -14.026 -20.839 4.830 1.00 66.19 212 VAL A CA 1
ATOM 1542 C C . VAL A 1 212 ? -13.295 -19.512 4.945 1.00 66.19 212 VAL A C 1
ATOM 1544 O O . VAL A 1 212 ? -13.262 -18.971 6.069 1.00 66.19 212 VAL A O 1
#

Solvent-accessible surface area (backbone atoms only — not comparable to full-atom values): 11767 Å² total; per-residue (Å²): 109,65,56,82,68,66,37,33,74,86,66,75,54,47,74,69,54,52,52,50,51,50,50,52,53,46,63,74,54,49,60,51,60,56,49,51,18,61,45,40,32,76,42,71,44,61,43,67,61,42,28,52,50,49,52,51,52,25,47,53,52,21,50,43,28,45,74,75,68,61,40,101,53,85,50,68,85,57,66,58,58,52,51,43,46,24,56,45,47,23,61,62,67,66,40,57,49,69,59,54,50,51,51,50,53,53,49,48,54,52,50,50,53,32,60,75,66,54,51,51,55,56,55,58,68,69,50,53,70,69,57,55,51,51,51,55,51,50,45,49,53,52,47,49,54,52,50,34,42,76,39,38,54,35,33,79,46,73,62,68,50,79,74,53,44,55,47,25,61,75,48,74,68,74,52,85,70,52,82,91,24,56,41,83,38,79,26,60,72,85,38,72,62,24,46,51,44,51,50,52,52,52,52,50,50,53,40,58,75,64,75,111